Protein AF-0000000071015178 (afdb_homodimer)

Sequence (292 aa):
MSARARLILCVIAAFVAAIGGVFVGRALLPAPAQPGAELHDVLHHRLALDTNQEARLKELEQRFAVERRALELELRADNARLAEAIEAEHGNGPRVAAAVDRSHAAMGELQKATLAHIFAMRQLLRPDQTAQFDRAVVKALTDDARMSARARLILCVIAAFVAAIGGVFVGRALLPAPAQPGAELHDVLHHRLALDTNQEARLKELEQRFAVERRALELELRADNARLAEAIEAEHGNGPRVAAAVDRSHAAMGELQKATLAHIFAMRQLLRPDQTAQFDRAVVKALTDDAR

Radius of gyration: 20.95 Å; Cα contacts (8 Å, |Δi|>4): 295; chains: 2; bounding box: 33×64×43 Å

pLDDT: mean 73.66, std 18.17, range [28.34, 94.88]

Secondary structure (DSSP, 8-state):
--HHHHHHHHHHHHHHHHHHHHHTHHHHSS----HHHHHHHHHHHH----HHHHHHHHHHHHHHHHHHHHHHHHHHHHHHHHHHHHHHHSSS-HHHHHHHHHHHHHHHHHHHHHHHHHHHHHHTS-HHHHHHHHHHHHHHHHHHT-/--HHHHHHHHHHHHHHHHHHHTTTTTTTSS----HHHHHHHHHHHHS---HHHHHHHHHHHHHHHHHHHHHHHHHHHHHHHHHHHHHHHSSS-HHHHHHHHHHHHHHHHHHHHHHHHHHHHHHHS-HHHHHHHHHHHHHHHHHTT-

Organism: NCBI:txid2759526

Structure (mmCIF, N/CA/C/O backbone):
data_AF-0000000071015178-model_v1
#
loop_
_entity.id
_entity.type
_entity.pdbx_description
1 polymer 'Periplasmic heavy metal sensor'
#
loop_
_atom_site.group_PDB
_atom_site.id
_atom_site.type_symbol
_atom_site.label_atom_id
_atom_site.label_alt_id
_atom_site.label_comp_id
_atom_site.label_asym_id
_atom_site.label_entity_id
_atom_site.label_seq_id
_atom_site.pdbx_PDB_ins_code
_atom_site.Cartn_x
_atom_site.Cartn_y
_atom_site.Cartn_z
_atom_site.occupancy
_atom_site.B_iso_or_equiv
_atom_site.auth_seq_id
_atom_site.auth_comp_id
_atom_site.auth_asym_id
_atom_site.auth_atom_id
_atom_site.pdbx_PDB_model_num
ATOM 1 N N . MET A 1 1 ? -18.875 20.578 10.82 1 54.34 1 MET A N 1
ATOM 2 C CA . MET A 1 1 ? -17.453 20.297 10.648 1 54.34 1 MET A CA 1
ATOM 3 C C . MET A 1 1 ? -16.75 21.453 9.961 1 54.34 1 MET A C 1
ATOM 5 O O . MET A 1 1 ? -17.281 22.031 9.008 1 54.34 1 MET A O 1
ATOM 9 N N . SER A 1 2 ? -15.789 21.922 10.68 1 65.69 2 SER A N 1
ATOM 10 C CA . SER A 1 2 ? -15.094 23.047 10.078 1 65.69 2 SER A CA 1
ATOM 11 C C . SER A 1 2 ? -14.43 22.656 8.758 1 65.69 2 SER A C 1
ATOM 13 O O . SER A 1 2 ? -14.227 21.469 8.492 1 65.69 2 SER A O 1
ATOM 15 N N . ALA A 1 3 ? -14.359 23.469 7.848 1 66.19 3 ALA A N 1
ATOM 16 C CA . ALA A 1 3 ? -13.688 23.297 6.562 1 66.19 3 ALA A CA 1
ATOM 17 C C . ALA A 1 3 ? -12.336 22.609 6.742 1 66.19 3 ALA A C 1
ATOM 19 O O . ALA A 1 3 ? -11.945 21.781 5.918 1 66.19 3 ALA A O 1
ATOM 20 N N . ARG A 1 4 ? -11.82 22.875 7.84 1 65.12 4 ARG A N 1
ATOM 21 C CA . ARG A 1 4 ? -10.508 22.328 8.156 1 65.12 4 ARG A CA 1
ATOM 22 C C . ARG A 1 4 ? -10.586 20.828 8.398 1 65.12 4 ARG A C 1
ATOM 24 O O . ARG A 1 4 ? -9.758 20.062 7.895 1 65.12 4 ARG A O 1
ATOM 31 N N . ALA A 1 5 ? -11.5 20.5 9.148 1 65.88 5 ALA A N 1
ATOM 32 C CA . ALA A 1 5 ? -11.703 19.094 9.461 1 65.88 5 ALA A CA 1
ATOM 33 C C . ALA A 1 5 ? -11.992 18.281 8.195 1 65.88 5 ALA A C 1
ATOM 35 O O . ALA A 1 5 ? -11.477 17.188 8.023 1 65.88 5 ALA A O 1
ATOM 36 N N . ARG A 1 6 ? -12.742 18.906 7.348 1 65.38 6 ARG A N 1
ATOM 37 C CA . ARG A 1 6 ? -13.086 18.234 6.098 1 65.38 6 ARG A CA 1
ATOM 38 C C . ARG A 1 6 ? -11.844 18.016 5.234 1 65.38 6 ARG A C 1
ATOM 40 O O . ARG A 1 6 ? -11.68 16.953 4.625 1 65.38 6 ARG A O 1
ATOM 47 N N . LEU A 1 7 ? -11.039 18.922 5.156 1 64.81 7 LEU A N 1
ATOM 48 C CA . LEU A 1 7 ? -9.844 18.828 4.324 1 64.81 7 LEU A CA 1
ATOM 49 C C . LEU A 1 7 ? -8.883 17.766 4.852 1 64.81 7 LEU A C 1
ATOM 51 O O . LEU A 1 7 ? -8.344 16.984 4.078 1 64.81 7 LEU A O 1
ATOM 55 N N . ILE A 1 8 ? -8.734 17.875 6.145 1 64.44 8 ILE A N 1
ATOM 56 C CA . ILE A 1 8 ? -7.84 16.891 6.758 1 64.44 8 ILE A CA 1
ATOM 57 C C . ILE A 1 8 ? -8.359 15.484 6.488 1 64.44 8 ILE A C 1
ATOM 59 O O . ILE A 1 8 ? -7.582 14.586 6.148 1 64.44 8 ILE A O 1
ATOM 63 N N . LEU A 1 9 ? -9.617 15.359 6.613 1 64.19 9 LEU A N 1
ATOM 64 C CA . LEU A 1 9 ? -10.258 14.078 6.34 1 64.19 9 LEU A CA 1
ATOM 65 C C . LEU A 1 9 ? -10 13.641 4.902 1 64.19 9 LEU A C 1
ATOM 67 O O . LEU A 1 9 ? -9.711 12.469 4.648 1 64.19 9 LEU A O 1
ATOM 71 N N . CYS A 1 10 ? -10.086 14.523 4.07 1 62.34 10 CYS A N 1
ATOM 72 C CA . CYS A 1 10 ? -9.875 14.227 2.656 1 62.34 10 CYS A CA 1
ATOM 73 C C . CYS A 1 10 ? -8.445 13.758 2.408 1 62.34 10 CYS A C 1
ATOM 75 O O . CYS A 1 10 ? -8.219 12.812 1.658 1 62.34 10 CYS A O 1
ATOM 77 N N . VAL A 1 11 ? -7.559 14.414 3.041 1 62.03 11 VAL A N 1
ATOM 78 C CA . VAL A 1 11 ? -6.145 14.094 2.848 1 62.03 11 VAL A CA 1
ATOM 79 C C . VAL A 1 11 ? -5.859 12.68 3.348 1 62.03 11 VAL A C 1
ATOM 81 O O . VAL A 1 11 ? -5.164 11.914 2.684 1 62.03 11 VAL A O 1
ATOM 84 N N . ILE A 1 12 ? -6.414 12.547 4.492 1 62.53 12 ILE A N 1
ATOM 85 C CA . ILE A 1 12 ? -6.242 11.219 5.074 1 62.53 12 ILE A CA 1
ATOM 86 C C . ILE A 1 12 ? -6.848 10.172 4.148 1 62.53 12 ILE A C 1
ATOM 88 O O . ILE A 1 12 ? -6.238 9.125 3.902 1 62.53 12 ILE A O 1
ATOM 92 N N . ALA A 1 13 ? -8.047 10.484 3.754 1 57.75 13 ALA A N 1
ATOM 93 C CA . ALA A 1 13 ? -8.711 9.57 2.824 1 57.75 13 ALA A CA 1
ATOM 94 C C . ALA A 1 13 ? -7.848 9.32 1.591 1 57.75 13 ALA A C 1
ATOM 96 O O . ALA A 1 13 ? -7.73 8.18 1.132 1 57.75 13 ALA A O 1
ATOM 97 N N . ALA A 1 14 ? -7.391 10.297 1.098 1 57.66 14 ALA A N 1
ATOM 98 C CA . ALA A 1 14 ? -6.566 10.18 -0.103 1 57.66 14 ALA A CA 1
ATOM 99 C C . ALA A 1 14 ? -5.32 9.336 0.161 1 57.66 14 ALA A C 1
ATOM 101 O O . ALA A 1 14 ? -4.922 8.531 -0.678 1 57.66 14 ALA A O 1
ATOM 102 N N . PHE A 1 15 ? -4.766 9.609 1.238 1 60.12 15 PHE A N 1
ATOM 103 C CA . PHE A 1 15 ? -3.578 8.867 1.638 1 60.12 15 PHE A CA 1
ATOM 104 C C . PHE A 1 15 ? -3.881 7.375 1.727 1 60.12 15 PHE A C 1
ATOM 106 O O . PHE A 1 15 ? -3.117 6.547 1.221 1 60.12 15 PHE A O 1
ATOM 113 N N . VAL A 1 16 ? -4.949 7.164 2.473 1 56.34 16 VAL A N 1
ATOM 114 C CA . VAL A 1 16 ? -5.359 5.773 2.623 1 56.34 16 VAL A CA 1
ATOM 115 C C . VAL A 1 16 ? -5.695 5.184 1.256 1 56.34 16 VAL A C 1
ATOM 117 O O . VAL A 1 16 ? -5.336 4.039 0.958 1 56.34 16 VAL A O 1
ATOM 120 N N . ALA A 1 17 ? -6.441 6.008 0.552 1 53.75 17 ALA A N 1
ATOM 121 C CA . ALA A 1 17 ? -6.781 5.547 -0.792 1 53.75 17 ALA A CA 1
ATOM 122 C C . ALA A 1 17 ? -5.523 5.254 -1.604 1 53.75 17 ALA A C 1
ATOM 124 O O . ALA A 1 17 ? -5.488 4.293 -2.375 1 53.75 17 ALA A O 1
ATOM 125 N N . ALA A 1 18 ? -4.684 6.062 -1.489 1 54.06 18 ALA A N 1
ATOM 126 C CA . ALA A 1 18 ? -3.436 5.875 -2.227 1 54.06 18 ALA A CA 1
ATOM 127 C C . ALA A 1 18 ? -2.75 4.574 -1.823 1 54.06 18 ALA A C 1
ATOM 129 O O . ALA A 1 18 ? -2.205 3.863 -2.672 1 54.06 18 ALA A O 1
ATOM 130 N N . ILE A 1 19 ? -2.875 4.402 -0.624 1 52.34 19 ILE A N 1
ATOM 131 C CA . ILE A 1 19 ? -2.309 3.16 -0.108 1 52.34 19 ILE A CA 1
ATOM 132 C C . ILE A 1 19 ? -3.131 1.974 -0.606 1 52.34 19 ILE A C 1
ATOM 134 O O . ILE A 1 19 ? -2.572 0.958 -1.027 1 52.34 19 ILE A O 1
ATOM 138 N N . GLY A 1 20 ? -4.551 2.236 -0.265 1 47.59 20 GLY A N 1
ATOM 139 C CA . GLY A 1 20 ? -5.461 1.222 -0.77 1 47.59 20 GLY A CA 1
ATOM 140 C C . GLY A 1 20 ? -5.543 1.192 -2.285 1 47.59 20 GLY A C 1
ATOM 141 O O . GLY A 1 20 ? -5.734 0.13 -2.881 1 47.59 20 GLY A O 1
ATOM 142 N N . GLY A 1 21 ? -5.789 2.48 -2.74 1 46.72 21 GLY A N 1
ATOM 143 C CA . GLY A 1 21 ? -5.996 2.607 -4.172 1 46.72 21 GLY A CA 1
ATOM 144 C C . GLY A 1 21 ? -4.891 1.976 -4.996 1 46.72 21 GLY A C 1
ATOM 145 O O . GLY A 1 21 ? -5.145 1.413 -6.062 1 46.72 21 GLY A O 1
ATOM 146 N N . VAL A 1 22 ? -3.811 2.393 -4.574 1 43.97 22 VAL A N 1
ATOM 147 C CA . VAL A 1 22 ? -2.826 1.648 -5.355 1 43.97 22 VAL A CA 1
ATOM 148 C C . VAL A 1 22 ? -3.227 0.177 -5.422 1 43.97 22 VAL A C 1
ATOM 150 O O . VAL A 1 22 ? -3.146 -0.446 -6.484 1 43.97 22 VAL A O 1
ATOM 153 N N . PHE A 1 23 ? -3.752 -0.176 -4.168 1 39.72 23 PHE A N 1
ATOM 154 C CA . PHE A 1 23 ? -4.285 -1.533 -4.199 1 39.72 23 PHE A CA 1
ATOM 155 C C . PHE A 1 23 ? -5.637 -1.567 -4.902 1 39.72 23 PHE A C 1
ATOM 157 O O . PHE A 1 23 ? -5.918 -2.486 -5.676 1 39.72 23 PHE A O 1
ATOM 164 N N . VAL A 1 24 ? -6.605 -0.567 -4.246 1 37.06 24 VAL A N 1
ATOM 165 C CA . VAL A 1 24 ? -7.965 -0.515 -4.77 1 37.06 24 VAL A CA 1
ATOM 166 C C . VAL A 1 24 ? -7.977 0.211 -6.113 1 37.06 24 VAL A C 1
ATOM 168 O O . VAL A 1 24 ? -8.75 -0.136 -7.008 1 37.06 24 VAL A O 1
ATOM 171 N N . GLY A 1 25 ? -7.551 1.587 -6.039 1 37.72 25 GLY A N 1
ATOM 172 C CA . GLY A 1 25 ? -7.621 2.324 -7.289 1 37.72 25 GLY A CA 1
ATOM 173 C C . GLY A 1 25 ? -7.219 1.495 -8.492 1 37.72 25 GLY A C 1
ATOM 174 O O . GLY A 1 25 ? -7.523 1.856 -9.633 1 37.72 25 GLY A O 1
ATOM 175 N N . ARG A 1 26 ? -6.277 0.669 -8.414 1 37.34 26 ARG A N 1
ATOM 176 C CA . ARG A 1 26 ? -6.496 -0.201 -9.57 1 37.34 26 ARG A CA 1
ATOM 177 C C . ARG A 1 26 ? -7.941 -0.674 -9.633 1 37.34 26 ARG A C 1
ATOM 179 O O . ARG A 1 26 ? -8.414 -1.117 -10.688 1 37.34 26 ARG A O 1
ATOM 186 N N . ALA A 1 27 ? -8.719 -0.746 -8.484 1 28.52 27 ALA A N 1
ATOM 187 C CA . ALA A 1 27 ? -10.117 -1.138 -8.609 1 28.52 27 ALA A CA 1
ATOM 188 C C . ALA A 1 27 ? -11 0.068 -8.922 1 28.52 27 ALA A C 1
ATOM 190 O O . ALA A 1 27 ? -12.016 -0.062 -9.609 1 28.52 27 ALA A O 1
ATOM 191 N N . LEU A 1 28 ? -11.023 1.203 -8.25 1 28.34 28 LEU A N 1
ATOM 192 C CA . LEU A 1 28 ? -12.07 2.186 -8.492 1 28.34 28 LEU A CA 1
ATOM 193 C C . LEU A 1 28 ? -11.859 2.881 -9.836 1 28.34 28 LEU A C 1
ATOM 195 O O . LEU A 1 28 ? -12.68 3.699 -10.25 1 28.34 28 LEU A O 1
ATOM 199 N N . LEU A 1 29 ? -10.836 3.668 -10.133 1 32.41 29 LEU A N 1
ATOM 200 C CA . LEU A 1 29 ? -10.945 4.145 -11.508 1 32.41 29 LEU A CA 1
ATOM 201 C C . LEU A 1 29 ? -11.273 2.996 -12.453 1 32.41 29 LEU A C 1
ATOM 203 O O . LEU A 1 29 ? -10.984 1.837 -12.156 1 32.41 29 LEU A O 1
ATOM 207 N N . PRO A 1 30 ? -12.094 3.156 -13.688 1 31.91 30 PRO A N 1
ATOM 208 C CA . PRO A 1 30 ? -12.383 2.055 -14.609 1 31.91 30 PRO A CA 1
ATOM 209 C C . PRO A 1 30 ? -11.328 0.951 -14.562 1 31.91 30 PRO A C 1
ATOM 211 O O . PRO A 1 30 ? -10.227 1.167 -14.047 1 31.91 30 PRO A O 1
ATOM 214 N N . ALA A 1 31 ? -11.5 -0.235 -15.562 1 32.06 31 ALA A N 1
ATOM 215 C CA . ALA A 1 31 ? -10.914 -1.572 -15.57 1 32.06 31 ALA A CA 1
ATOM 216 C C . ALA A 1 31 ? -9.398 -1.507 -15.414 1 32.06 31 ALA A C 1
ATOM 218 O O . ALA A 1 31 ? -8.664 -1.338 -16.391 1 32.06 31 ALA A O 1
ATOM 219 N N . PRO A 1 32 ? -8.758 -0.618 -14.867 1 34.06 32 PRO A N 1
ATOM 220 C CA . PRO A 1 32 ? -7.371 -1.028 -15.125 1 34.06 32 PRO A CA 1
ATOM 221 C C . PRO A 1 32 ? -7.152 -2.525 -14.922 1 34.06 32 PRO A C 1
ATOM 223 O O . PRO A 1 32 ? -7.883 -3.162 -14.156 1 34.06 32 PRO A O 1
ATOM 226 N N . ALA A 1 33 ? -6.602 -3.248 -15.789 1 35.38 33 ALA A N 1
ATOM 227 C CA . ALA A 1 33 ? -6.363 -4.688 -15.812 1 35.38 33 ALA A CA 1
ATOM 228 C C . ALA A 1 33 ? -5.887 -5.184 -14.453 1 35.38 33 ALA A C 1
ATOM 230 O O . ALA A 1 33 ? -4.836 -4.766 -13.961 1 35.38 33 ALA A O 1
ATOM 231 N N . GLN A 1 34 ? -6.691 -5.098 -13.312 1 40.38 34 GLN A N 1
ATOM 232 C CA . GLN A 1 34 ? -6.332 -5.879 -12.141 1 40.38 34 GLN A CA 1
ATOM 233 C C . GLN A 1 34 ? -5.289 -6.941 -12.477 1 40.38 34 GLN A C 1
ATOM 235 O O . GLN A 1 34 ? -5.379 -7.594 -13.523 1 40.38 34 GLN A O 1
ATOM 240 N N . PRO A 1 35 ? -4.164 -6.809 -11.875 1 43.44 35 PRO A N 1
ATOM 241 C CA . PRO A 1 35 ? -3.281 -7.934 -12.188 1 43.44 35 PRO A CA 1
ATOM 242 C C . PRO A 1 35 ? -4.043 -9.242 -12.398 1 43.44 35 PRO A C 1
ATOM 244 O O . PRO A 1 35 ? -3.674 -10.047 -13.25 1 43.44 35 PRO A O 1
ATOM 247 N N . GLY A 1 36 ? -5.207 -9.312 -11.562 1 46.25 36 GLY A N 1
ATOM 248 C CA . GLY A 1 36 ? -5.961 -10.539 -11.742 1 46.25 36 GLY A CA 1
ATOM 249 C C . GLY A 1 36 ? -6.645 -10.633 -13.094 1 46.25 36 GLY A C 1
ATOM 250 O O . GLY A 1 36 ? -6.691 -11.703 -13.695 1 46.25 36 GLY A O 1
ATOM 251 N N . ALA A 1 37 ? -7.223 -9.406 -13.383 1 47.91 37 ALA A N 1
ATOM 252 C CA . ALA A 1 37 ? -7.934 -9.477 -14.656 1 47.91 37 ALA A CA 1
ATOM 253 C C . ALA A 1 37 ? -6.973 -9.766 -15.812 1 47.91 37 ALA A C 1
ATOM 255 O O . ALA A 1 37 ? -7.289 -10.547 -16.719 1 47.91 37 ALA A O 1
ATOM 256 N N . GLU A 1 38 ? -5.879 -8.984 -15.711 1 50.97 38 GLU A N 1
ATOM 257 C CA . GLU A 1 38 ? -4.891 -9.297 -16.734 1 50.97 38 GLU A CA 1
ATOM 258 C C . GLU A 1 38 ? -4.434 -10.75 -16.641 1 50.97 38 GLU A C 1
ATOM 260 O O . GLU A 1 38 ? -4.289 -11.422 -17.672 1 50.97 38 GLU A O 1
ATOM 265 N N . LEU A 1 39 ? -4.23 -11.07 -15.289 1 58.03 39 LEU A N 1
ATOM 266 C CA . LEU A 1 39 ? -3.842 -12.469 -15.133 1 58.03 39 LEU A CA 1
ATOM 267 C C . LEU A 1 39 ? -4.949 -13.406 -15.609 1 58.03 39 LEU A C 1
ATOM 269 O O . LEU A 1 39 ? -4.676 -14.43 -16.25 1 58.03 39 LEU A O 1
ATOM 273 N N . HIS A 1 40 ? -6.203 -12.883 -15.32 1 58 40 HIS A N 1
ATOM 274 C CA . HIS A 1 40 ? -7.34 -13.672 -15.789 1 58 40 HIS A CA 1
ATOM 275 C C . HIS A 1 40 ? -7.367 -13.758 -17.312 1 58 40 HIS A C 1
ATOM 277 O O . HIS A 1 40 ? -7.555 -14.836 -17.875 1 58 40 HIS A O 1
ATOM 283 N N . ASP A 1 41 ? -7.203 -12.547 -17.906 1 56 41 ASP A N 1
ATOM 284 C CA . ASP A 1 41 ? -7.203 -12.539 -19.375 1 56 41 ASP A CA 1
ATOM 285 C C . ASP A 1 41 ? -6.078 -13.414 -19.922 1 56 41 ASP A C 1
ATOM 287 O O . ASP A 1 41 ? -6.281 -14.164 -20.891 1 56 41 ASP A O 1
ATOM 291 N N . VAL A 1 42 ? -5.004 -13.352 -19.344 1 55.91 42 VAL A N 1
ATOM 292 C CA . VAL A 1 42 ? -3.855 -14.125 -19.797 1 55.91 42 VAL A CA 1
ATOM 293 C C . VAL A 1 42 ? -4.102 -15.609 -19.562 1 55.91 42 VAL A C 1
ATOM 295 O O . VAL A 1 42 ? -3.836 -16.438 -20.453 1 55.91 42 VAL A O 1
ATOM 298 N N . LEU A 1 43 ? -4.672 -15.953 -18.406 1 60.47 43 LEU A N 1
ATOM 299 C CA . LEU A 1 43 ? -4.867 -17.359 -18.047 1 60.47 43 LEU A CA 1
ATOM 300 C C . LEU A 1 43 ? -5.941 -18 -18.922 1 60.47 43 LEU A C 1
ATOM 302 O O . LEU A 1 43 ? -5.797 -19.141 -19.359 1 60.47 43 LEU A O 1
ATOM 306 N N . HIS A 1 44 ? -7.035 -17.203 -19.125 1 58.84 44 HIS A N 1
ATOM 307 C CA . HIS A 1 44 ? -8.148 -17.812 -19.844 1 58.84 44 HIS A CA 1
ATOM 308 C C . HIS A 1 44 ? -7.902 -17.828 -21.344 1 58.84 44 HIS A C 1
ATOM 310 O O . HIS A 1 44 ? -8.375 -18.719 -22.062 1 58.84 44 HIS A O 1
ATOM 316 N N . HIS A 1 45 ? -7.246 -16.875 -21.781 1 58.62 45 HIS A N 1
ATOM 317 C CA . HIS A 1 45 ? -7.152 -16.828 -23.234 1 58.62 45 HIS A CA 1
ATOM 318 C C . HIS A 1 45 ? -5.852 -17.453 -23.719 1 58.62 45 HIS A C 1
ATOM 320 O O . HIS A 1 45 ? -5.742 -17.844 -24.891 1 58.62 45 HIS A O 1
ATOM 326 N N . ARG A 1 46 ? -4.973 -17.656 -22.812 1 60.66 46 ARG A N 1
ATOM 327 C CA . ARG A 1 46 ? -3.695 -18.031 -23.391 1 60.66 46 ARG A CA 1
ATOM 328 C C . ARG A 1 46 ? -3.277 -19.438 -22.938 1 60.66 46 ARG A C 1
ATOM 330 O O . ARG A 1 46 ? -2.35 -20.016 -23.5 1 60.66 46 ARG A O 1
ATOM 337 N N . LEU A 1 47 ? -4.074 -19.922 -21.938 1 70.44 47 LEU A N 1
ATOM 338 C CA . LEU A 1 47 ? -3.619 -21.219 -21.469 1 70.44 47 LEU A CA 1
ATOM 339 C C . LEU A 1 47 ? -4.535 -22.328 -21.984 1 70.44 47 LEU A C 1
ATOM 341 O O . LEU A 1 47 ? -5.754 -22.156 -22.047 1 70.44 47 LEU A O 1
ATOM 345 N N . ALA A 1 48 ? -4.141 -23.25 -22.891 1 76.81 48 ALA A N 1
ATOM 346 C CA . ALA A 1 48 ? -4.883 -24.438 -23.328 1 76.81 48 ALA A CA 1
ATOM 347 C C . ALA A 1 48 ? -5.246 -25.328 -22.156 1 76.81 48 ALA A C 1
ATOM 349 O O . ALA A 1 48 ? -4.703 -26.422 -22 1 76.81 48 ALA A O 1
ATOM 350 N N . LEU A 1 49 ? -6.227 -24.953 -21.375 1 85 49 LEU A N 1
ATOM 351 C CA . LEU A 1 49 ? -6.641 -25.703 -20.188 1 85 49 LEU A CA 1
ATOM 352 C C . LEU A 1 49 ? -7.617 -26.812 -20.562 1 85 49 LEU A C 1
ATOM 354 O O . LEU A 1 49 ? -8.438 -26.641 -21.469 1 85 49 LEU A O 1
ATOM 358 N N . ASP A 1 50 ? -7.43 -28 -19.906 1 88.38 50 ASP A N 1
ATOM 359 C CA . ASP A 1 50 ? -8.445 -29.031 -20.094 1 88.38 50 ASP A CA 1
ATOM 360 C C . ASP A 1 50 ? -9.68 -28.75 -19.25 1 88.38 50 ASP A C 1
ATOM 362 O O . ASP A 1 50 ? -9.688 -27.812 -18.453 1 88.38 50 ASP A O 1
ATOM 366 N N . THR A 1 51 ? -10.711 -29.531 -19.5 1 90.5 51 THR A N 1
ATOM 367 C CA . THR A 1 51 ? -12.008 -29.297 -18.859 1 90.5 51 THR A CA 1
ATOM 368 C C . THR A 1 51 ? -11.891 -29.375 -17.344 1 90.5 51 THR A C 1
ATOM 370 O O . THR A 1 51 ? -12.531 -28.609 -16.625 1 90.5 51 THR A O 1
ATOM 373 N N . ASN A 1 52 ? -11.117 -30.344 -16.812 1 92.25 52 ASN A N 1
ATOM 374 C CA . ASN A 1 52 ? -10.93 -30.484 -15.375 1 92.25 52 ASN A CA 1
ATOM 375 C C . ASN A 1 52 ? -10.188 -29.281 -14.789 1 92.25 52 ASN A C 1
ATOM 377 O O . ASN A 1 52 ? -10.578 -28.75 -13.742 1 92.25 52 ASN A O 1
ATOM 381 N N . GLN A 1 53 ? -9.172 -28.844 -15.453 1 90.56 53 GLN A N 1
ATOM 382 C CA . GLN A 1 53 ? -8.438 -27.656 -15.039 1 90.56 53 GLN A CA 1
ATOM 383 C C . GLN A 1 53 ? -9.336 -26.422 -15.031 1 90.56 53 GLN A C 1
ATOM 385 O O . GLN A 1 53 ? -9.273 -25.609 -14.102 1 90.56 53 GLN A O 1
ATOM 390 N N . GLU A 1 54 ? -10.156 -26.312 -15.984 1 87.88 54 GLU A N 1
ATOM 391 C CA . GLU A 1 54 ? -11.062 -25.172 -16.078 1 87.88 54 GLU A CA 1
ATOM 392 C C . GLU A 1 54 ? -12.055 -25.156 -14.922 1 87.88 54 GLU A C 1
ATOM 394 O O . GLU A 1 54 ? -12.352 -24.094 -14.359 1 87.88 54 GLU A O 1
ATOM 399 N N . ALA A 1 55 ? -12.57 -26.312 -14.617 1 91.88 55 ALA A N 1
ATOM 400 C CA . ALA A 1 55 ? -13.531 -26.406 -13.523 1 91.88 55 ALA A CA 1
ATOM 401 C C . ALA A 1 55 ? -12.891 -26.031 -12.188 1 91.88 55 ALA A C 1
ATOM 403 O O . ALA A 1 55 ? -13.477 -25.297 -11.391 1 91.88 55 ALA A O 1
ATOM 404 N N . ARG A 1 56 ? -11.711 -26.562 -11.961 1 93.38 56 ARG A N 1
ATOM 405 C CA . ARG A 1 56 ? -10.992 -26.266 -10.727 1 93.38 56 ARG A CA 1
ATOM 406 C C . ARG A 1 56 ? -10.594 -24.781 -10.664 1 93.38 56 ARG A C 1
ATOM 408 O O . ARG A 1 56 ? -10.633 -24.172 -9.594 1 93.38 56 ARG A O 1
ATOM 415 N N . LEU A 1 57 ? -10.242 -24.281 -11.797 1 88.94 57 LEU A N 1
ATOM 416 C CA . LEU A 1 57 ? -9.906 -22.859 -11.867 1 88.94 57 LEU A CA 1
ATOM 417 C C . LEU A 1 57 ? -11.109 -22 -11.516 1 88.94 57 LEU A C 1
ATOM 419 O O . LEU A 1 57 ? -10.984 -21 -10.789 1 88.94 57 LEU A O 1
ATOM 423 N N . LYS A 1 58 ? -12.273 -22.344 -12.039 1 88.38 58 LYS A N 1
ATOM 424 C CA . LYS A 1 58 ? -13.492 -21.594 -11.75 1 88.38 58 LYS A CA 1
ATOM 425 C C . LYS A 1 58 ? -13.805 -21.594 -10.258 1 88.38 58 LYS A C 1
ATOM 427 O O . LYS A 1 58 ? -14.195 -20.578 -9.703 1 88.38 58 LYS A O 1
ATOM 432 N N . GLU A 1 59 ? -13.594 -22.734 -9.641 1 93.12 59 GLU A N 1
ATOM 433 C CA . GLU A 1 59 ? -13.828 -22.828 -8.203 1 93.12 59 GLU A CA 1
ATOM 434 C C . GLU A 1 59 ? -12.852 -21.938 -7.426 1 93.12 59 GLU A C 1
ATOM 436 O O . GLU A 1 59 ? -13.25 -21.25 -6.488 1 93.12 59 GLU A O 1
ATOM 441 N N . LEU A 1 60 ? -11.594 -22 -7.844 1 91.38 60 LEU A N 1
ATOM 442 C CA . LEU A 1 60 ? -10.57 -21.172 -7.219 1 91.38 60 LEU A CA 1
ATOM 443 C C . LEU A 1 60 ? -10.898 -19.688 -7.375 1 91.38 60 LEU A C 1
ATOM 445 O O . LEU A 1 60 ? -10.789 -18.922 -6.418 1 91.38 60 LEU A O 1
ATOM 449 N N . GLU A 1 61 ? -11.344 -19.297 -8.508 1 89.31 61 GLU A N 1
ATOM 450 C CA . GLU A 1 61 ? -11.664 -17.906 -8.805 1 89.31 61 GLU A CA 1
ATOM 451 C C . GLU A 1 61 ? -12.859 -17.422 -7.984 1 89.31 61 GLU A C 1
ATOM 453 O O . GLU A 1 61 ? -12.867 -16.297 -7.492 1 89.31 61 GLU A O 1
ATOM 458 N N . GLN A 1 62 ? -13.828 -18.281 -7.855 1 91 62 GLN A N 1
ATOM 459 C CA . GLN A 1 62 ? -15.016 -17.922 -7.086 1 91 62 GLN A CA 1
ATOM 460 C C . GLN A 1 62 ? -14.68 -17.734 -5.609 1 91 62 GLN A C 1
ATOM 462 O O . GLN A 1 62 ? -15.133 -16.781 -4.977 1 91 62 GLN A O 1
ATOM 467 N N . ARG A 1 63 ? -13.914 -18.641 -5.105 1 93.31 63 ARG A N 1
ATOM 468 C CA . ARG A 1 63 ? -13.508 -18.531 -3.707 1 93.31 63 ARG A CA 1
ATOM 469 C C . ARG A 1 63 ? -12.695 -17.266 -3.463 1 93.31 63 ARG A C 1
ATOM 471 O O . ARG A 1 63 ? -12.906 -16.562 -2.471 1 93.31 63 ARG A O 1
ATOM 478 N N . PHE A 1 64 ? -11.852 -17 -4.398 1 90.25 64 PHE A N 1
ATOM 479 C CA . PHE A 1 64 ? -11.031 -15.805 -4.258 1 90.25 64 PHE A CA 1
ATOM 480 C C . PHE A 1 64 ? -11.891 -14.547 -4.363 1 90.25 64 PHE A C 1
ATOM 482 O O . PHE A 1 64 ? -11.68 -13.578 -3.627 1 90.25 64 PHE A O 1
ATOM 489 N N . ALA A 1 65 ? -12.789 -14.484 -5.258 1 85.56 65 ALA A N 1
ATOM 490 C CA . ALA A 1 65 ? -13.656 -13.328 -5.441 1 85.56 65 ALA A CA 1
ATOM 491 C C . ALA A 1 65 ? -14.406 -12.992 -4.152 1 85.56 65 ALA A C 1
ATOM 493 O O . ALA A 1 65 ? -14.523 -11.82 -3.785 1 85.56 65 ALA A O 1
ATOM 494 N N . VAL A 1 66 ? -14.867 -14 -3.49 1 91.88 66 VAL A N 1
ATOM 495 C CA . VAL A 1 66 ? -15.594 -13.805 -2.242 1 91.88 66 VAL A CA 1
ATOM 496 C C . VAL A 1 66 ? -14.656 -13.25 -1.175 1 91.88 66 VAL A C 1
ATOM 498 O O . VAL A 1 66 ? -14.992 -12.281 -0.49 1 91.88 66 VAL A O 1
ATOM 501 N N . GLU A 1 67 ? -13.492 -13.844 -1.108 1 92.12 67 GLU A N 1
ATOM 502 C CA . GLU A 1 67 ? -12.516 -13.414 -0.116 1 92.12 67 GLU A CA 1
ATOM 503 C C . GLU A 1 67 ? -12.047 -11.984 -0.386 1 92.12 67 GLU A C 1
ATOM 505 O O . GLU A 1 67 ? -11.969 -11.172 0.532 1 92.12 67 GLU A O 1
ATOM 510 N N . ARG A 1 68 ? -11.75 -11.719 -1.583 1 86.88 68 ARG A N 1
ATOM 511 C CA . ARG A 1 68 ? -11.297 -10.398 -1.981 1 86.88 68 ARG A CA 1
ATOM 512 C C . ARG A 1 68 ? -12.352 -9.336 -1.677 1 86.88 68 ARG A C 1
ATOM 514 O O . ARG A 1 68 ? -12.031 -8.273 -1.137 1 86.88 68 ARG A O 1
ATOM 521 N N . ARG A 1 69 ? -13.57 -9.602 -1.978 1 85.69 69 ARG A N 1
ATOM 522 C CA . ARG A 1 69 ? -14.648 -8.656 -1.731 1 85.69 69 ARG A CA 1
ATOM 523 C C . ARG A 1 69 ? -14.789 -8.359 -0.243 1 85.69 69 ARG A C 1
ATOM 525 O O . ARG A 1 69 ? -14.984 -7.207 0.148 1 85.69 69 ARG A O 1
ATOM 532 N N . ALA A 1 70 ? -14.648 -9.383 0.512 1 92 70 ALA A N 1
ATOM 533 C CA . ALA A 1 70 ? -14.75 -9.203 1.958 1 92 70 ALA A CA 1
ATOM 534 C C . ALA A 1 70 ? -13.625 -8.312 2.479 1 92 70 ALA A C 1
ATOM 536 O O . ALA A 1 70 ? -13.859 -7.418 3.297 1 92 70 ALA A O 1
ATOM 537 N N . LEU A 1 71 ? -12.445 -8.539 2.008 1 87.75 71 LEU A N 1
ATOM 538 C CA . LEU A 1 71 ? -11.289 -7.77 2.453 1 87.75 71 LEU A CA 1
ATOM 539 C C . LEU A 1 71 ? -11.352 -6.336 1.938 1 87.75 71 LEU A C 1
ATOM 541 O O . LEU A 1 71 ? -10.977 -5.398 2.645 1 87.75 71 LEU A O 1
ATOM 545 N N . GLU A 1 72 ? -11.875 -6.152 0.775 1 83.31 72 GLU A N 1
ATOM 546 C CA . GLU A 1 72 ? -12.062 -4.812 0.222 1 83.31 72 GLU A CA 1
ATOM 547 C C . GLU A 1 72 ? -13.086 -4.02 1.024 1 83.31 72 GLU A C 1
ATOM 549 O O . GLU A 1 72 ? -12.922 -2.818 1.24 1 83.31 72 GLU A O 1
ATOM 554 N N . LEU A 1 73 ? -14.156 -4.684 1.404 1 86.25 73 LEU A N 1
ATOM 555 C CA . LEU A 1 73 ? -15.156 -4.035 2.246 1 86.25 73 LEU A CA 1
ATOM 556 C C . LEU A 1 73 ? -14.555 -3.639 3.592 1 86.25 73 LEU A C 1
ATOM 558 O O . LEU A 1 73 ? -14.859 -2.564 4.117 1 86.25 73 LEU A O 1
ATOM 562 N N . GLU A 1 74 ? -13.703 -4.508 4.078 1 87.88 74 GLU A N 1
ATOM 563 C CA . GLU A 1 74 ? -13.023 -4.188 5.328 1 87.88 74 GLU A CA 1
ATOM 564 C C . GLU A 1 74 ? -12.117 -2.971 5.168 1 87.88 74 GLU A C 1
ATOM 566 O O . GLU A 1 74 ? -12.07 -2.107 6.047 1 87.88 74 GLU A O 1
ATOM 571 N N . LEU A 1 75 ? -11.43 -2.854 4.133 1 83.19 75 LEU A N 1
ATOM 572 C CA . LEU A 1 75 ? -10.547 -1.724 3.865 1 83.19 75 LEU A CA 1
ATOM 573 C C . LEU A 1 75 ? -11.344 -0.43 3.74 1 83.19 75 LEU A C 1
ATOM 575 O O . LEU A 1 75 ? -10.93 0.614 4.246 1 83.19 75 LEU A O 1
ATOM 579 N N . ARG A 1 76 ? -12.492 -0.517 3.139 1 81.19 76 ARG A N 1
ATOM 580 C CA . ARG A 1 76 ? -13.367 0.648 3.025 1 81.19 76 ARG A CA 1
ATOM 581 C C . ARG A 1 76 ? -13.867 1.093 4.398 1 81.19 76 ARG A C 1
ATOM 583 O O . ARG A 1 76 ? -13.906 2.289 4.691 1 81.19 76 ARG A O 1
ATOM 590 N N . ALA A 1 77 ? -14.234 0.103 5.129 1 86.44 77 ALA A N 1
ATOM 591 C CA . ALA A 1 77 ? -14.688 0.413 6.484 1 86.44 77 ALA A CA 1
ATOM 592 C C . ALA A 1 77 ? -13.57 1.05 7.305 1 86.44 77 ALA A C 1
ATOM 594 O O . ALA A 1 77 ? -13.805 1.99 8.062 1 86.44 77 ALA A O 1
ATOM 595 N N . ASP A 1 78 ? -12.398 0.514 7.172 1 84 78 ASP A N 1
ATOM 596 C CA . ASP A 1 78 ? -11.25 1.05 7.898 1 84 78 ASP A CA 1
ATOM 597 C C . ASP A 1 78 ? -10.938 2.477 7.453 1 84 78 ASP A C 1
ATOM 599 O O . ASP A 1 78 ? -10.555 3.316 8.273 1 84 78 ASP A O 1
ATOM 603 N N . ASN A 1 79 ? -11.094 2.773 6.23 1 78.94 79 ASN A N 1
ATOM 604 C CA . ASN A 1 79 ? -10.914 4.133 5.73 1 78.94 79 ASN A CA 1
ATOM 605 C C . ASN A 1 79 ? -11.922 5.094 6.344 1 78.94 79 ASN A C 1
ATOM 607 O O . ASN A 1 79 ? -11.578 6.223 6.695 1 78.94 79 ASN A O 1
ATOM 611 N N . ALA A 1 80 ? -13.141 4.621 6.398 1 81.25 80 ALA A N 1
ATOM 612 C CA . ALA A 1 80 ? -14.172 5.434 7.035 1 81.25 80 ALA A CA 1
ATOM 613 C C . ALA A 1 80 ? -13.844 5.688 8.5 1 81.25 80 ALA A C 1
ATOM 615 O O . ALA A 1 80 ? -13.992 6.805 9 1 81.25 80 ALA A O 1
ATOM 616 N N . ARG A 1 81 ? -13.391 4.672 9.195 1 86.75 81 ARG A N 1
ATOM 617 C CA . ARG A 1 81 ? -13 4.801 10.594 1 86.75 81 ARG A CA 1
ATOM 618 C C . ARG A 1 81 ? -11.828 5.77 10.742 1 86.75 81 ARG A C 1
ATOM 620 O O . ARG A 1 81 ? -11.773 6.543 11.703 1 86.75 81 ARG A O 1
ATOM 627 N N . LEU A 1 82 ? -10.891 5.664 9.867 1 84.5 82 LEU A N 1
ATOM 628 C CA . LEU A 1 82 ? -9.75 6.566 9.891 1 84.5 82 LEU A CA 1
ATOM 629 C C . LEU A 1 82 ? -10.195 8.016 9.727 1 84.5 82 LEU A C 1
ATOM 631 O O . LEU A 1 82 ? -9.75 8.891 10.469 1 84.5 82 LEU A O 1
ATOM 635 N N . ALA A 1 83 ? -11.07 8.266 8.773 1 79.62 83 ALA A N 1
ATOM 636 C CA . ALA A 1 83 ? -11.609 9.609 8.555 1 79.62 83 ALA A CA 1
ATOM 637 C C . ALA A 1 83 ? -12.312 10.125 9.805 1 79.62 83 ALA A C 1
ATOM 639 O O . ALA A 1 83 ? -12.117 11.281 10.203 1 79.62 83 ALA A O 1
ATOM 640 N N . GLU A 1 84 ? -13.117 9.273 10.375 1 84.88 84 GLU A N 1
ATOM 641 C CA . GLU A 1 84 ? -13.828 9.648 11.594 1 84.88 84 GLU A CA 1
ATOM 642 C C . GLU A 1 84 ? -12.859 9.938 12.734 1 84.88 84 GLU A C 1
ATOM 644 O O . GLU A 1 84 ? -13.062 10.883 13.5 1 84.88 84 GLU A O 1
ATOM 649 N N . ALA A 1 85 ? -11.867 9.109 12.836 1 88.19 85 ALA A N 1
ATOM 650 C CA . ALA A 1 85 ? -10.875 9.281 13.891 1 88.19 85 ALA A CA 1
ATOM 651 C C . ALA A 1 85 ? -10.125 10.602 13.727 1 88.19 85 ALA A C 1
ATOM 653 O O . ALA A 1 85 ? -9.914 11.328 14.703 1 88.19 85 ALA A O 1
ATOM 654 N N . ILE A 1 86 ? -9.75 10.953 12.516 1 82.5 86 ILE A N 1
ATOM 655 C CA . ILE A 1 86 ? -9.039 12.195 12.242 1 82.5 86 ILE A CA 1
ATOM 656 C C . ILE A 1 86 ? -9.938 13.383 12.578 1 82.5 86 ILE A C 1
ATOM 658 O O . ILE A 1 86 ? -9.484 14.367 13.164 1 82.5 86 ILE A O 1
ATOM 662 N N . GLU A 1 87 ? -11.188 13.297 12.211 1 81.81 87 GLU A N 1
ATOM 663 C CA . GLU A 1 87 ? -12.156 14.352 12.5 1 81.81 87 GLU A CA 1
ATOM 664 C C . GLU A 1 87 ? -12.352 14.531 14 1 81.81 87 GLU A C 1
ATOM 666 O O . GLU A 1 87 ? -12.477 15.656 14.492 1 81.81 87 GLU A O 1
ATOM 671 N N . ALA A 1 88 ? -12.391 13.453 14.656 1 85.44 88 ALA A N 1
ATOM 672 C CA . ALA A 1 88 ? -12.672 13.492 16.094 1 85.44 88 ALA A CA 1
ATOM 673 C C . ALA A 1 88 ? -11.461 13.984 16.875 1 85.44 88 ALA A C 1
ATOM 675 O O . ALA A 1 88 ? -11.602 14.75 17.828 1 85.44 88 ALA A O 1
ATOM 676 N N . GLU A 1 89 ? -10.281 13.516 16.375 1 87.88 89 GLU A N 1
ATOM 677 C CA . GLU A 1 89 ? -9.086 13.773 17.172 1 87.88 89 GLU A CA 1
ATOM 678 C C . GLU A 1 89 ? -8.336 15 16.672 1 87.88 89 GLU A C 1
ATOM 680 O O . GLU A 1 89 ? -7.492 15.555 17.375 1 87.88 89 GLU A O 1
ATOM 685 N N . HIS A 1 90 ? -8.633 15.484 15.391 1 78.25 90 HIS A N 1
ATOM 686 C CA . HIS A 1 90 ? -7.957 16.625 14.773 1 78.25 90 HIS A CA 1
ATOM 687 C C . HIS A 1 90 ? -6.445 16.484 14.898 1 78.25 90 HIS A C 1
ATOM 689 O O . HIS A 1 90 ? -5.758 17.453 15.227 1 78.25 90 HIS A O 1
ATOM 695 N N . GLY A 1 91 ? -5.984 15.32 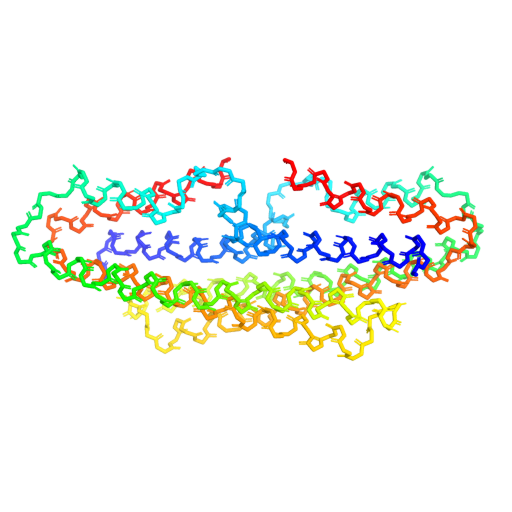14.859 1 77.81 91 GLY A N 1
ATOM 696 C CA . GLY A 1 91 ? -4.574 15 15.016 1 77.81 91 GLY A CA 1
ATOM 697 C C . GLY A 1 91 ? -4.273 13.523 14.836 1 77.81 91 GLY A C 1
ATOM 698 O O . GLY A 1 91 ? -5.004 12.812 14.141 1 77.81 91 GLY A O 1
ATOM 699 N N . ASN A 1 92 ? -3.16 13.18 15.289 1 82.19 92 ASN A N 1
ATOM 700 C CA . ASN A 1 92 ? -2.713 11.797 15.18 1 82.19 92 ASN A CA 1
ATOM 701 C C . ASN A 1 92 ? -2.84 11.062 16.516 1 82.19 92 ASN A C 1
ATOM 703 O O . ASN A 1 92 ? -1.882 10.445 16.984 1 82.19 92 ASN A O 1
ATOM 707 N N . GLY A 1 93 ? -4.09 11.148 17.016 1 90.44 93 GLY A N 1
ATOM 708 C CA . GLY A 1 93 ? -4.352 10.508 18.297 1 90.44 93 GLY A CA 1
ATOM 709 C C . GLY A 1 93 ? -4.457 9 18.203 1 90.44 93 GLY A C 1
ATOM 710 O O . GLY A 1 93 ? -4.18 8.422 17.156 1 90.44 93 GLY A O 1
ATOM 711 N N . PRO A 1 94 ? -4.785 8.32 19.312 1 94.56 94 PRO A N 1
ATOM 712 C CA . PRO A 1 94 ? -4.777 6.855 19.391 1 94.56 94 PRO A CA 1
ATOM 713 C C . PRO A 1 94 ? -5.789 6.211 18.453 1 94.56 94 PRO A C 1
ATOM 715 O O . PRO A 1 94 ? -5.555 5.102 17.953 1 94.56 94 PRO A O 1
ATOM 718 N N . ARG A 1 95 ? -6.922 6.898 18.234 1 92.81 95 ARG A N 1
ATOM 719 C CA . ARG A 1 95 ? -7.906 6.324 17.312 1 92.81 95 ARG A CA 1
ATOM 720 C C . ARG A 1 95 ? -7.391 6.332 15.883 1 92.81 95 ARG A C 1
ATOM 722 O O . ARG A 1 95 ? -7.652 5.402 15.117 1 92.81 95 ARG A O 1
ATOM 729 N N . VAL A 1 96 ? -6.676 7.332 15.492 1 89 96 VAL A N 1
ATOM 730 C CA . VAL A 1 96 ? -6.07 7.41 14.164 1 89 96 VAL A CA 1
ATOM 731 C C . VAL A 1 96 ? -5.023 6.309 14.008 1 89 96 VAL A C 1
ATOM 733 O O . VAL A 1 96 ? -5.023 5.586 13.016 1 89 96 VAL A O 1
ATOM 736 N N . ALA A 1 97 ? -4.207 6.133 15.039 1 91.56 97 ALA A N 1
ATOM 737 C CA . ALA A 1 97 ? -3.174 5.098 15 1 91.56 97 ALA A CA 1
ATOM 738 C C . ALA A 1 97 ? -3.791 3.711 14.867 1 91.56 97 ALA A C 1
ATOM 740 O O . ALA A 1 97 ? -3.314 2.887 14.078 1 91.56 97 ALA A O 1
ATOM 741 N N . ALA A 1 98 ? -4.828 3.512 15.594 1 93.44 98 ALA A N 1
ATOM 742 C CA . ALA A 1 98 ? -5.496 2.215 15.562 1 93.44 98 ALA A CA 1
ATOM 743 C C . ALA A 1 98 ? -6.117 1.954 14.195 1 93.44 98 ALA A C 1
ATOM 745 O O . ALA A 1 98 ? -6.09 0.825 13.695 1 93.44 98 ALA A O 1
ATOM 746 N N . ALA A 1 99 ? -6.703 2.99 13.648 1 88.56 99 ALA A N 1
ATOM 747 C CA . ALA A 1 99 ? -7.316 2.85 12.328 1 88.56 99 ALA A CA 1
ATOM 748 C C . ALA A 1 99 ? -6.266 2.535 11.266 1 88.56 99 ALA A C 1
ATOM 750 O O . ALA A 1 99 ? -6.5 1.715 10.375 1 88.56 99 ALA A O 1
ATOM 751 N N . VAL A 1 100 ? -5.086 3.16 11.312 1 86.75 100 VAL A N 1
ATOM 752 C CA . VAL A 1 100 ? -3.996 2.893 10.383 1 86.75 100 VAL A CA 1
ATOM 753 C C . VAL A 1 100 ? -3.535 1.443 10.531 1 86.75 100 VAL A C 1
ATOM 755 O O . VAL A 1 100 ? -3.365 0.736 9.531 1 86.75 100 VAL A O 1
ATOM 758 N N . ASP A 1 101 ? -3.416 1.021 11.789 1 91.75 101 ASP A N 1
ATOM 759 C CA . ASP A 1 101 ? -2.988 -0.352 12.039 1 91.75 101 ASP A CA 1
ATOM 760 C C . ASP A 1 101 ? -3.982 -1.351 11.445 1 91.75 101 ASP A C 1
ATOM 762 O O . ASP A 1 101 ? -3.582 -2.324 10.805 1 91.75 101 ASP A O 1
ATOM 766 N N . ARG A 1 102 ? -5.227 -1.108 11.688 1 91 102 ARG A N 1
ATOM 767 C CA . ARG A 1 102 ? -6.254 -2.006 11.172 1 91 102 ARG A CA 1
ATOM 768 C C . ARG A 1 102 ? -6.238 -2.033 9.648 1 91 102 ARG A C 1
ATOM 770 O O . ARG A 1 102 ? -6.398 -3.092 9.039 1 91 102 ARG A O 1
ATOM 777 N N . SER A 1 103 ? -6.078 -0.901 9.047 1 86.5 103 SER A N 1
ATOM 778 C CA . SER A 1 103 ? -6.035 -0.81 7.59 1 86.5 103 SER A CA 1
ATOM 779 C C . SER A 1 103 ? -4.883 -1.628 7.02 1 86.5 103 SER A C 1
ATOM 781 O O . SER A 1 103 ? -5.07 -2.389 6.066 1 86.5 103 SER A O 1
ATOM 783 N N . HIS A 1 104 ? -3.748 -1.553 7.59 1 86.75 104 HIS A N 1
ATOM 784 C CA . HIS A 1 104 ? -2.592 -2.258 7.051 1 86.75 104 HIS A CA 1
ATOM 785 C C . HIS A 1 104 ? -2.664 -3.75 7.359 1 86.75 104 HIS A C 1
ATOM 787 O O . HIS A 1 104 ? -2.164 -4.57 6.586 1 86.75 104 HIS A O 1
ATOM 793 N N . ALA A 1 105 ? -3.336 -4.133 8.469 1 90 105 ALA A N 1
ATOM 794 C CA . ALA A 1 105 ? -3.596 -5.547 8.703 1 90 105 ALA A CA 1
ATOM 795 C C . ALA A 1 105 ? -4.484 -6.137 7.609 1 90 105 ALA A C 1
ATOM 797 O O . ALA A 1 105 ? -4.203 -7.219 7.09 1 90 105 ALA A O 1
ATOM 798 N N . ALA A 1 106 ? -5.512 -5.375 7.262 1 86.75 106 ALA A N 1
ATOM 799 C CA . ALA A 1 106 ? -6.41 -5.824 6.207 1 86.75 106 ALA A CA 1
ATOM 800 C C . ALA A 1 106 ? -5.695 -5.879 4.859 1 86.75 106 ALA A C 1
ATOM 802 O O . ALA A 1 106 ? -5.93 -6.789 4.059 1 86.75 106 ALA A O 1
ATOM 803 N N . MET A 1 107 ? -4.871 -4.977 4.625 1 85.06 107 MET A N 1
ATOM 804 C CA . MET A 1 107 ? -4.086 -4.977 3.393 1 85.06 107 MET A CA 1
ATOM 805 C C . MET A 1 107 ? -3.162 -6.191 3.338 1 85.06 107 MET A C 1
ATOM 807 O O . MET A 1 107 ? -2.986 -6.793 2.277 1 85.06 107 MET A O 1
ATOM 811 N N . GLY A 1 108 ? -2.529 -6.445 4.48 1 85.94 108 GLY A N 1
ATOM 812 C CA . GLY A 1 108 ? -1.719 -7.652 4.547 1 85.94 108 GLY A CA 1
ATOM 813 C C . GLY A 1 108 ? -2.502 -8.914 4.246 1 85.94 108 GLY A C 1
ATOM 814 O O . GLY A 1 108 ? -2.023 -9.797 3.527 1 85.94 108 GLY A O 1
ATOM 815 N N . GLU A 1 109 ? -3.697 -8.977 4.746 1 90.44 109 GLU A N 1
ATOM 816 C CA . GLU A 1 109 ? -4.547 -10.133 4.488 1 90.44 109 GLU A CA 1
ATOM 817 C C . GLU A 1 109 ? -4.914 -10.234 3.008 1 90.44 109 GLU A C 1
ATOM 819 O O . GLU A 1 109 ? -4.938 -11.328 2.439 1 90.44 109 GLU A O 1
ATOM 824 N N . LEU A 1 110 ? -5.23 -9.125 2.428 1 85.81 110 LEU A N 1
ATOM 825 C CA . LEU A 1 110 ? -5.535 -9.117 1.002 1 85.81 110 LEU A CA 1
ATOM 826 C C . LEU A 1 110 ? -4.34 -9.594 0.184 1 85.81 110 LEU A C 1
ATOM 828 O O . LEU A 1 110 ? -4.496 -10.375 -0.755 1 85.81 110 LEU A O 1
ATOM 832 N N . GLN A 1 111 ? -3.205 -9.148 0.551 1 85.25 111 GLN A N 1
ATOM 833 C CA . GLN A 1 111 ? -2.004 -9.57 -0.167 1 85.25 111 GLN A CA 1
ATOM 834 C C . GLN A 1 111 ? -1.757 -11.062 -0.003 1 85.25 111 GLN A C 1
ATOM 836 O O . GLN A 1 111 ? -1.429 -11.75 -0.971 1 85.25 111 GLN A O 1
ATOM 841 N N . LYS A 1 112 ? -1.929 -11.539 1.126 1 88.88 112 LYS A N 1
ATOM 842 C CA . LYS A 1 112 ? -1.743 -12.969 1.363 1 88.88 112 LYS A CA 1
ATOM 843 C C . LYS A 1 112 ? -2.766 -13.789 0.587 1 88.88 112 LYS A C 1
ATOM 845 O O . LYS A 1 112 ? -2.43 -14.828 0.017 1 88.88 112 LYS A O 1
ATOM 850 N N . ALA A 1 113 ? -3.973 -13.289 0.601 1 87.75 113 ALA A N 1
ATOM 851 C CA . ALA A 1 113 ? -5.012 -13.977 -0.161 1 87.75 113 ALA A CA 1
ATOM 852 C C . ALA A 1 113 ? -4.684 -13.984 -1.65 1 87.75 113 ALA A C 1
ATOM 854 O O . ALA A 1 113 ? -4.898 -14.992 -2.332 1 87.75 113 ALA A O 1
ATOM 855 N N . THR A 1 114 ? -4.195 -12.906 -2.139 1 84.75 114 THR A N 1
ATOM 856 C CA . THR A 1 114 ? -3.83 -12.789 -3.545 1 84.75 114 THR A CA 1
ATOM 857 C C . THR A 1 114 ? -2.686 -13.734 -3.889 1 84.75 114 THR A C 1
ATOM 859 O O . THR A 1 114 ? -2.742 -14.445 -4.895 1 84.75 114 THR A O 1
ATOM 862 N N . LEU A 1 115 ? -1.676 -13.758 -3.029 1 84.44 115 LEU A N 1
ATOM 863 C CA . LEU A 1 115 ? -0.548 -14.656 -3.252 1 84.44 115 LEU A CA 1
ATOM 864 C C . LEU A 1 115 ? -1.001 -16.109 -3.225 1 84.44 115 LEU A C 1
ATOM 866 O O . LEU A 1 115 ? -0.604 -16.906 -4.078 1 84.44 115 LEU A O 1
ATOM 870 N N . ALA A 1 116 ? -1.808 -16.406 -2.248 1 88.81 116 ALA A N 1
ATOM 871 C CA . ALA A 1 116 ? -2.328 -17.766 -2.148 1 88.81 116 ALA A CA 1
ATOM 872 C C . ALA A 1 116 ? -3.1 -18.156 -3.406 1 88.81 116 ALA A C 1
ATOM 874 O O . ALA A 1 116 ? -2.98 -19.281 -3.896 1 88.81 116 ALA A O 1
ATOM 875 N N . HIS A 1 117 ? -3.881 -17.234 -3.861 1 87.75 117 HIS A N 1
ATOM 876 C CA . HIS A 1 117 ? -4.652 -17.469 -5.078 1 87.75 117 HIS A CA 1
ATOM 877 C C . HIS A 1 117 ? -3.74 -17.719 -6.27 1 87.75 117 HIS A C 1
ATOM 879 O O . HIS A 1 117 ? -3.951 -18.672 -7.027 1 87.75 117 HIS A O 1
ATOM 885 N N . ILE A 1 118 ? -2.734 -16.938 -6.496 1 83.69 118 ILE A N 1
ATOM 886 C CA . ILE A 1 118 ? -1.81 -17.047 -7.617 1 83.69 118 ILE A CA 1
ATOM 887 C C . ILE A 1 118 ? -1.083 -18.391 -7.559 1 83.69 118 ILE A C 1
ATOM 889 O O . ILE A 1 118 ? -0.974 -19.094 -8.57 1 83.69 118 ILE A O 1
ATOM 893 N N . PHE A 1 119 ? -0.66 -18.75 -6.398 1 86.56 119 PHE A N 1
ATOM 894 C CA . PHE A 1 119 ? 0.056 -20.016 -6.254 1 86.56 119 PHE A CA 1
ATOM 895 C C . PHE A 1 119 ? -0.879 -21.188 -6.484 1 86.56 119 PHE A C 1
ATOM 897 O O . PHE A 1 119 ? -0.472 -22.219 -7.039 1 8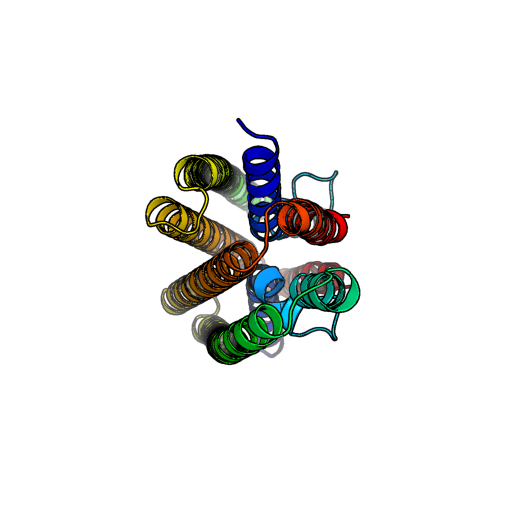6.56 119 PHE A O 1
ATOM 904 N N . ALA A 1 120 ? -2.057 -21.078 -6.008 1 88.69 120 ALA A N 1
ATOM 905 C CA . ALA A 1 120 ? -3.039 -22.125 -6.234 1 88.69 120 ALA A CA 1
ATOM 906 C C . ALA A 1 120 ? -3.314 -22.312 -7.723 1 88.69 120 ALA A C 1
ATOM 908 O O . ALA A 1 120 ? -3.461 -23.438 -8.203 1 88.69 120 ALA A O 1
ATOM 909 N N . MET A 1 121 ? -3.426 -21.234 -8.445 1 87.12 121 MET A N 1
ATOM 910 C CA . MET A 1 121 ? -3.619 -21.297 -9.891 1 87.12 121 MET A CA 1
ATOM 911 C C . MET A 1 121 ? -2.441 -22 -10.562 1 87.12 121 MET A C 1
ATOM 913 O O . MET A 1 121 ? -2.633 -22.859 -11.422 1 87.12 121 MET A O 1
ATOM 917 N N . ARG A 1 122 ? -1.292 -21.578 -10.141 1 85.25 122 ARG A N 1
ATOM 918 C CA . ARG A 1 122 ? -0.089 -22.172 -10.719 1 85.25 122 ARG A CA 1
ATOM 919 C C . ARG A 1 122 ? -0.066 -23.672 -10.516 1 85.25 122 ARG A C 1
ATOM 921 O O . ARG A 1 122 ? 0.371 -24.422 -11.398 1 85.25 122 ARG A O 1
ATOM 928 N N . GLN A 1 123 ? -0.557 -24.141 -9.406 1 88.25 123 GLN A N 1
ATOM 929 C CA . GLN A 1 123 ? -0.513 -25.547 -9.039 1 88.25 123 GLN A CA 1
ATOM 930 C C . GLN A 1 123 ? -1.5 -26.359 -9.875 1 88.25 123 GLN A C 1
ATOM 932 O O . GLN A 1 123 ? -1.386 -27.578 -9.961 1 88.25 123 GLN A O 1
ATOM 937 N N . LEU A 1 124 ? -2.404 -25.688 -10.5 1 88.31 124 LEU A N 1
ATOM 938 C CA . LEU A 1 124 ? -3.389 -26.359 -11.336 1 88.31 124 LEU A CA 1
ATOM 939 C C . LEU A 1 124 ? -2.809 -26.672 -12.711 1 88.31 124 LEU A C 1
ATOM 941 O O . LEU A 1 124 ? -3.375 -27.469 -13.461 1 88.31 124 LEU A O 1
ATOM 945 N N . LEU A 1 125 ? -1.672 -26.047 -13.062 1 87 125 LEU A N 1
ATOM 946 C CA . LEU A 1 125 ? -1.178 -26.047 -14.43 1 87 125 LEU A CA 1
ATOM 947 C C . LEU A 1 125 ? -0.15 -27.156 -14.641 1 87 125 LEU A C 1
ATOM 949 O O . LEU A 1 125 ? 0.542 -27.547 -13.703 1 87 125 LEU A O 1
ATOM 953 N N . ARG A 1 126 ? -0.136 -27.641 -15.844 1 88.94 126 ARG A N 1
ATOM 954 C CA . ARG A 1 126 ? 0.923 -28.562 -16.25 1 88.94 126 ARG A CA 1
ATOM 955 C C . ARG A 1 126 ? 2.236 -27.812 -16.469 1 88.94 126 ARG A C 1
ATOM 957 O O . ARG A 1 126 ? 2.242 -26.594 -16.641 1 88.94 126 ARG A O 1
ATOM 964 N N . PRO A 1 127 ? 3.348 -28.547 -16.5 1 83.62 127 PRO A N 1
ATOM 965 C CA . PRO A 1 127 ? 4.652 -27.891 -16.625 1 83.62 127 PRO A CA 1
ATOM 966 C C . PRO A 1 127 ? 4.738 -27 -17.844 1 83.62 127 PRO A C 1
ATOM 968 O O . PRO A 1 127 ? 5.328 -25.906 -17.781 1 83.62 127 PRO A O 1
ATOM 971 N N . ASP A 1 128 ? 4.191 -27.375 -18.984 1 79.81 128 ASP A N 1
ATOM 972 C CA . ASP A 1 128 ? 4.223 -26.547 -20.188 1 79.81 128 ASP A CA 1
ATOM 973 C C . ASP A 1 128 ? 3.373 -25.297 -20.016 1 79.81 128 ASP A C 1
ATOM 975 O O . ASP A 1 128 ? 3.721 -24.219 -20.531 1 79.81 128 ASP A O 1
ATOM 979 N N . GLN A 1 129 ? 2.309 -25.422 -19.297 1 82.94 129 GLN A N 1
ATOM 980 C CA . GLN A 1 129 ? 1.395 -24.312 -19.031 1 82.94 129 GLN A CA 1
ATOM 981 C C . GLN A 1 129 ? 1.966 -23.375 -17.984 1 82.94 129 GLN A C 1
ATOM 983 O O . GLN A 1 129 ? 1.729 -22.156 -18.047 1 82.94 129 GLN A O 1
ATOM 988 N N . THR A 1 130 ? 2.768 -23.922 -17.094 1 83.69 130 THR A N 1
ATOM 989 C CA . THR A 1 130 ? 3.295 -23.156 -15.984 1 83.69 130 THR A CA 1
ATOM 990 C C . THR A 1 130 ? 4.246 -22.062 -16.484 1 83.69 130 THR A C 1
ATOM 992 O O . THR A 1 130 ? 4.242 -20.953 -15.961 1 83.69 130 THR A O 1
ATOM 995 N N . ALA A 1 131 ? 5.012 -22.375 -17.438 1 79.06 131 ALA A N 1
ATOM 996 C CA . ALA A 1 131 ? 5.941 -21.391 -17.984 1 79.06 131 ALA A CA 1
ATOM 997 C C . ALA A 1 131 ? 5.195 -20.219 -18.594 1 79.06 131 ALA A C 1
ATOM 999 O O . ALA A 1 131 ? 5.613 -19.062 -18.438 1 79.06 131 ALA A O 1
ATOM 1000 N N . GLN A 1 132 ? 4.148 -20.531 -19.281 1 79.38 132 GLN A N 1
ATOM 1001 C CA . GLN A 1 132 ? 3.338 -19.469 -19.875 1 79.38 132 GLN A CA 1
ATOM 1002 C C . GLN A 1 132 ? 2.666 -18.625 -18.797 1 79.38 132 GLN A C 1
ATOM 1004 O O . GLN A 1 132 ? 2.574 -17.391 -18.938 1 79.38 132 GLN A O 1
ATOM 1009 N N . PHE A 1 133 ? 2.191 -19.328 -17.875 1 81.06 133 PHE A N 1
ATOM 1010 C CA . PHE A 1 133 ? 1.563 -18.625 -16.75 1 81.06 133 PHE A CA 1
ATOM 1011 C C . PHE A 1 133 ? 2.547 -17.672 -16.078 1 81.06 133 PHE A C 1
ATOM 1013 O O . PHE A 1 133 ? 2.219 -16.516 -15.82 1 81.06 133 PHE A O 1
ATOM 1020 N N . ASP A 1 134 ? 3.727 -18.125 -15.805 1 79.44 134 ASP A N 1
ATOM 1021 C CA . ASP A 1 134 ? 4.758 -17.344 -15.141 1 79.44 134 ASP A CA 1
ATOM 1022 C C . ASP A 1 134 ? 5.086 -16.078 -15.945 1 79.44 134 ASP A C 1
ATOM 1024 O O . ASP A 1 134 ? 5.234 -15 -15.375 1 79.44 134 ASP A O 1
ATOM 1028 N N . ARG A 1 135 ? 5.172 -16.172 -17.203 1 76.31 135 ARG A N 1
ATOM 1029 C CA . ARG A 1 135 ? 5.457 -15.039 -18.062 1 76.31 135 ARG A CA 1
ATOM 1030 C C . ARG A 1 135 ? 4.328 -14.016 -18.016 1 76.31 135 ARG A C 1
ATOM 1032 O O . ARG A 1 135 ? 4.574 -12.805 -18.016 1 76.31 135 ARG A O 1
ATOM 1039 N N . ALA A 1 136 ? 3.164 -14.531 -17.953 1 73.5 136 ALA A N 1
ATOM 1040 C CA . ALA A 1 136 ? 2.002 -13.656 -17.906 1 73.5 136 ALA A CA 1
ATOM 1041 C C . ALA A 1 136 ? 1.947 -12.875 -16.594 1 73.5 136 ALA A C 1
ATOM 1043 O O . ALA A 1 136 ? 1.608 -11.688 -16.594 1 73.5 136 ALA A O 1
ATOM 1044 N N . VAL A 1 137 ? 2.26 -13.586 -15.594 1 75 137 VAL A N 1
ATOM 1045 C CA . VAL A 1 137 ? 2.252 -12.969 -14.273 1 75 137 VAL A CA 1
ATOM 1046 C C . VAL A 1 137 ? 3.307 -11.867 -14.211 1 75 137 VAL A C 1
ATOM 1048 O O . VAL A 1 137 ? 3.037 -10.758 -13.734 1 75 137 VAL A O 1
ATOM 1051 N N . VAL A 1 138 ? 4.492 -12.133 -14.703 1 71.5 138 VAL A N 1
ATOM 1052 C CA . VAL A 1 138 ? 5.586 -11.164 -14.711 1 71.5 138 VAL A CA 1
ATOM 1053 C C . VAL A 1 138 ? 5.188 -9.945 -15.531 1 71.5 138 VAL A C 1
ATOM 1055 O O . VAL A 1 138 ? 5.395 -8.805 -15.102 1 71.5 138 VAL A O 1
ATOM 1058 N N . LYS A 1 139 ? 4.676 -10.148 -16.625 1 68.19 139 L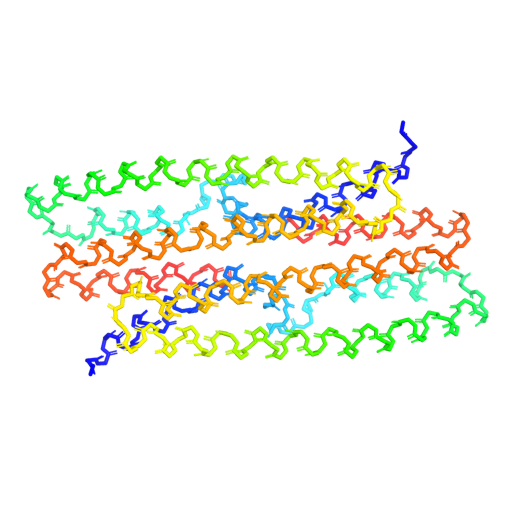YS A N 1
ATOM 1059 C CA . LYS A 1 139 ? 4.27 -9.047 -17.5 1 68.19 139 LYS A CA 1
ATOM 1060 C C . LYS A 1 139 ? 3.232 -8.164 -16.828 1 68.19 139 LYS A C 1
ATOM 1062 O O . LYS A 1 139 ? 3.311 -6.934 -16.906 1 68.19 139 LYS A O 1
ATOM 1067 N N . ALA A 1 140 ? 2.307 -8.828 -16.219 1 65.19 140 ALA A N 1
ATOM 1068 C CA . ALA A 1 140 ? 1.24 -8.086 -15.539 1 65.19 140 ALA A CA 1
ATOM 1069 C C . ALA A 1 140 ? 1.802 -7.195 -14.438 1 65.19 140 ALA A C 1
ATOM 1071 O O . ALA A 1 140 ? 1.331 -6.074 -14.242 1 65.19 140 ALA A O 1
ATOM 1072 N N . LEU A 1 141 ? 2.838 -7.68 -13.828 1 62.34 141 LEU A N 1
ATOM 1073 C CA . LEU A 1 141 ? 3.414 -6.961 -12.695 1 62.34 141 LEU A CA 1
ATOM 1074 C C . LEU A 1 141 ? 4.375 -5.875 -13.172 1 62.34 141 LEU A C 1
ATOM 1076 O O . LEU A 1 141 ? 4.555 -4.863 -12.492 1 62.34 141 LEU A O 1
ATOM 1080 N N . THR A 1 142 ? 5.051 -6.086 -14.227 1 61.16 142 THR A N 1
ATOM 1081 C CA . THR A 1 142 ? 6.02 -5.113 -14.727 1 61.16 142 THR A CA 1
ATOM 1082 C C . THR A 1 142 ? 5.32 -4.023 -15.539 1 61.16 142 THR A C 1
ATOM 1084 O O . THR A 1 142 ? 5.836 -2.91 -15.656 1 61.16 142 THR A O 1
ATOM 1087 N N . ASP A 1 143 ? 4.32 -4.316 -16.156 1 55.47 143 ASP A N 1
ATOM 1088 C CA . ASP A 1 143 ? 3.547 -3.312 -16.875 1 55.47 143 ASP A CA 1
ATOM 1089 C C . ASP A 1 143 ? 2.934 -2.293 -15.922 1 55.47 143 ASP A C 1
ATOM 1091 O O . ASP A 1 143 ? 2.838 -1.107 -16.25 1 55.47 143 ASP A O 1
ATOM 1095 N N . ASP A 1 144 ? 2.529 -2.734 -14.844 1 47.09 144 ASP A N 1
ATOM 1096 C CA . ASP A 1 144 ? 1.926 -1.828 -13.875 1 47.09 144 ASP A CA 1
ATOM 1097 C C . ASP A 1 144 ? 2.975 -0.904 -13.258 1 47.09 144 ASP A C 1
ATOM 1099 O O . ASP A 1 144 ? 2.654 0.203 -12.82 1 47.09 144 ASP A O 1
ATOM 1103 N N . ALA A 1 145 ? 4.195 -1.343 -13.109 1 43.88 145 ALA A N 1
ATOM 1104 C CA . ALA A 1 145 ? 5.297 -0.511 -12.633 1 43.88 145 ALA A CA 1
ATOM 1105 C C . ALA A 1 145 ? 5.68 0.54 -13.672 1 43.88 145 ALA A C 1
ATOM 1107 O O . ALA A 1 145 ? 6.441 1.464 -13.383 1 43.88 145 ALA A O 1
ATOM 1108 N N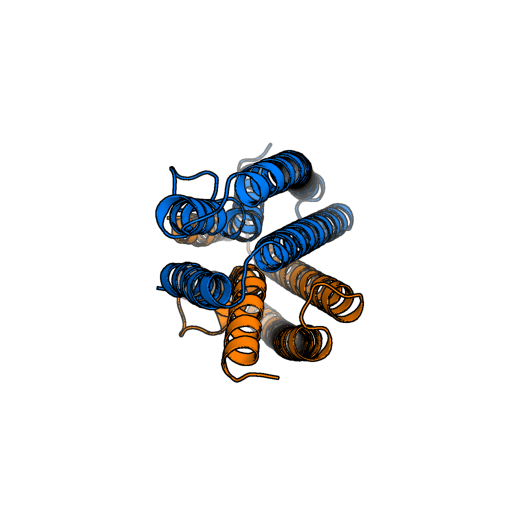 . ARG A 1 146 ? 5.32 0.628 -14.922 1 39.22 146 ARG A N 1
ATOM 1109 C CA . ARG A 1 146 ? 5.582 1.654 -15.93 1 39.22 146 ARG A CA 1
ATOM 1110 C C . ARG A 1 146 ? 4.551 2.775 -15.844 1 39.22 146 ARG A C 1
ATOM 1112 O O . ARG A 1 146 ? 3.383 2.531 -15.539 1 39.22 146 ARG A O 1
ATOM 1119 N N . MET B 1 1 ? 16.234 -25.109 -7.562 1 57.09 1 MET B N 1
ATOM 1120 C CA . MET B 1 1 ? 15.117 -24.391 -8.172 1 57.09 1 MET B CA 1
ATOM 1121 C C . MET B 1 1 ? 15.414 -24.047 -9.625 1 57.09 1 MET B C 1
ATOM 1123 O O . MET B 1 1 ? 16.547 -23.688 -9.961 1 57.09 1 MET B O 1
ATOM 1127 N N . SER B 1 2 ? 14.508 -24.391 -10.422 1 72 2 SER B N 1
ATOM 1128 C CA . SER B 1 2 ? 14.695 -24.031 -11.828 1 72 2 SER B CA 1
ATOM 1129 C C . SER B 1 2 ? 14.734 -22.516 -12.008 1 72 2 SER B C 1
ATOM 1131 O O . SER B 1 2 ? 14.242 -21.766 -11.164 1 72 2 SER B O 1
ATOM 1133 N N . ALA B 1 3 ? 15.516 -22 -12.883 1 73.38 3 ALA B N 1
ATOM 1134 C CA . ALA B 1 3 ? 15.648 -20.578 -13.234 1 73.38 3 ALA B CA 1
ATOM 1135 C C . ALA B 1 3 ? 14.281 -19.922 -13.367 1 73.38 3 ALA B C 1
ATOM 1137 O O . ALA B 1 3 ? 14.086 -18.781 -12.922 1 73.38 3 ALA B O 1
ATOM 1138 N N . ARG B 1 4 ? 13.438 -20.656 -13.914 1 70.12 4 ARG B N 1
ATOM 1139 C CA . ARG B 1 4 ? 12.086 -20.125 -14.125 1 70.12 4 ARG B CA 1
ATOM 1140 C C . ARG B 1 4 ? 11.367 -19.922 -12.797 1 70.12 4 ARG B C 1
ATOM 1142 O O . ARG B 1 4 ? 10.719 -18.906 -12.586 1 70.12 4 ARG B O 1
ATOM 1149 N N . ALA B 1 5 ? 11.578 -20.891 -11.922 1 70.12 5 ALA B N 1
ATOM 1150 C CA . ALA B 1 5 ? 10.961 -20.766 -10.609 1 70.12 5 ALA B CA 1
ATOM 1151 C C . ALA B 1 5 ? 11.5 -19.562 -9.852 1 70.12 5 ALA B C 1
ATOM 1153 O O . ALA B 1 5 ? 10.742 -18.844 -9.195 1 70.12 5 ALA B O 1
ATOM 1154 N N . ARG B 1 6 ? 12.703 -19.391 -10.047 1 72.19 6 ARG B N 1
ATOM 1155 C CA . ARG B 1 6 ? 13.328 -18.25 -9.391 1 72.19 6 ARG B CA 1
ATOM 1156 C C . ARG B 1 6 ? 12.781 -16.938 -9.938 1 72.19 6 ARG B C 1
ATOM 1158 O O . ARG B 1 6 ? 12.523 -16 -9.18 1 72.19 6 ARG B O 1
ATOM 1165 N N . LEU B 1 7 ? 12.641 -16.797 -11.18 1 71.56 7 LEU B N 1
ATOM 1166 C CA . LEU B 1 7 ? 12.133 -15.578 -11.805 1 71.56 7 LEU B CA 1
ATOM 1167 C C . LEU B 1 7 ? 10.703 -15.297 -11.352 1 71.56 7 LEU B C 1
ATOM 1169 O O . LEU B 1 7 ? 10.367 -14.164 -11.008 1 71.56 7 LEU B O 1
ATOM 1173 N N . ILE B 1 8 ? 9.992 -16.359 -11.305 1 69.75 8 ILE B N 1
ATOM 1174 C CA . ILE B 1 8 ? 8.594 -16.219 -10.898 1 69.75 8 ILE B CA 1
ATOM 1175 C C . ILE B 1 8 ? 8.516 -15.734 -9.453 1 69.75 8 ILE B C 1
ATOM 1177 O O . ILE B 1 8 ? 7.742 -14.828 -9.141 1 69.75 8 ILE B O 1
ATOM 1181 N N . LEU B 1 9 ? 9.344 -16.375 -8.773 1 71 9 LEU B N 1
ATOM 1182 C CA . LEU B 1 9 ? 9.375 -16.031 -7.355 1 71 9 LEU B CA 1
ATOM 1183 C C . LEU B 1 9 ? 9.789 -14.57 -7.16 1 71 9 LEU B C 1
ATOM 1185 O O . LEU B 1 9 ? 9.211 -13.867 -6.328 1 71 9 LEU B O 1
ATOM 1189 N N . CYS B 1 10 ? 10.641 -14.109 -7.93 1 70.5 10 CYS B N 1
ATOM 1190 C CA . CYS B 1 10 ? 11.109 -12.734 -7.84 1 70.5 10 CYS B CA 1
ATOM 1191 C C . CYS B 1 10 ? 10.008 -11.758 -8.258 1 70.5 10 CYS B C 1
ATOM 1193 O O . CYS B 1 10 ? 9.812 -10.727 -7.609 1 70.5 10 CYS B O 1
ATOM 1195 N N . VAL B 1 11 ? 9.305 -12.047 -9.234 1 66.06 11 VAL B N 1
ATOM 1196 C CA . VAL B 1 11 ? 8.258 -11.188 -9.766 1 66.06 11 VAL B CA 1
ATOM 1197 C C . VAL B 1 11 ? 7.113 -11.086 -8.758 1 66.06 11 VAL B C 1
ATOM 1199 O O . VAL B 1 11 ? 6.617 -9.984 -8.484 1 66.06 11 VAL B O 1
ATOM 1202 N N . ILE B 1 12 ? 6.812 -12.273 -8.227 1 66.94 12 ILE B N 1
ATOM 1203 C CA . ILE B 1 12 ? 5.746 -12.305 -7.234 1 66.94 12 ILE B CA 1
ATOM 1204 C C . ILE B 1 12 ? 6.137 -11.453 -6.027 1 66.94 12 ILE B C 1
ATOM 1206 O O . ILE B 1 12 ? 5.324 -10.68 -5.512 1 66.94 12 ILE B O 1
ATOM 1210 N N . ALA B 1 13 ? 7.348 -11.633 -5.77 1 65.62 13 ALA B N 1
ATOM 1211 C CA . ALA B 1 13 ? 7.852 -10.852 -4.645 1 65.62 13 ALA B CA 1
ATOM 1212 C C . ALA B 1 13 ? 7.805 -9.352 -4.953 1 65.62 13 ALA B C 1
ATOM 1214 O O . ALA B 1 13 ? 7.402 -8.555 -4.109 1 65.62 13 ALA B O 1
ATOM 1215 N N . ALA B 1 14 ? 8.219 -9.07 -6.133 1 62.03 14 ALA B N 1
ATOM 1216 C CA . ALA B 1 14 ? 8.219 -7.668 -6.547 1 62.03 14 ALA B CA 1
ATOM 1217 C C . ALA B 1 14 ? 6.805 -7.098 -6.566 1 62.03 14 ALA B C 1
ATOM 1219 O O . ALA B 1 14 ? 6.582 -5.953 -6.168 1 62.03 14 ALA B O 1
ATOM 1220 N N . PHE B 1 15 ? 5.949 -7.875 -6.98 1 60.53 15 PHE B N 1
ATOM 1221 C CA . PHE B 1 15 ? 4.547 -7.484 -7.012 1 60.53 15 PHE B CA 1
ATOM 1222 C C . PHE B 1 15 ? 4.043 -7.156 -5.613 1 60.53 15 PHE B C 1
ATOM 1224 O O . PHE B 1 15 ? 3.418 -6.113 -5.398 1 60.53 15 PHE B O 1
ATOM 1231 N N . VAL B 1 16 ? 4.27 -8.094 -4.871 1 60.12 16 VAL B N 1
ATOM 1232 C CA . VAL B 1 16 ? 3.836 -7.938 -3.486 1 60.12 16 VAL B CA 1
ATOM 1233 C C . VAL B 1 16 ? 4.48 -6.695 -2.875 1 60.12 16 VAL B C 1
ATOM 1235 O O . VAL B 1 16 ? 3.816 -5.922 -2.18 1 60.12 16 VAL B O 1
ATOM 1238 N N . ALA B 1 17 ? 5.684 -6.578 -3.266 1 57.91 17 ALA B N 1
ATOM 1239 C CA . ALA B 1 17 ? 6.398 -5.402 -2.779 1 57.91 17 ALA B CA 1
ATOM 1240 C C . ALA B 1 17 ? 5.828 -4.121 -3.385 1 57.91 17 ALA B C 1
ATOM 1242 O O . ALA B 1 17 ? 5.742 -3.094 -2.709 1 57.91 17 ALA B O 1
ATOM 1243 N N . ALA B 1 18 ? 5.531 -4.195 -4.602 1 56.03 18 ALA B N 1
ATOM 1244 C CA . ALA B 1 18 ? 4.977 -3.029 -5.277 1 56.03 18 ALA B CA 1
ATOM 1245 C C . ALA B 1 18 ? 3.676 -2.576 -4.617 1 56.03 18 ALA B C 1
ATOM 1247 O O . ALA B 1 18 ? 3.434 -1.377 -4.469 1 56.03 18 ALA B O 1
ATOM 1248 N N . ILE B 1 19 ? 3.025 -3.51 -4.344 1 53.31 19 ILE B N 1
ATOM 1249 C CA . ILE B 1 19 ? 1.793 -3.197 -3.629 1 53.31 19 ILE B CA 1
ATOM 1250 C C . ILE B 1 19 ? 2.119 -2.465 -2.33 1 53.31 19 ILE B C 1
ATOM 1252 O O . ILE B 1 19 ? 1.456 -1.486 -1.978 1 53.31 19 ILE B O 1
ATOM 1256 N N . GLY B 1 20 ? 3.24 -3.066 -1.739 1 51.25 20 GLY B N 1
ATOM 1257 C CA . GLY B 1 20 ? 3.773 -2.375 -0.575 1 51.25 20 GLY B CA 1
ATOM 1258 C C . GLY B 1 20 ? 4.473 -1.075 -0.922 1 51.25 20 GLY B C 1
ATOM 1259 O O . GLY B 1 20 ? 4.41 -0.108 -0.16 1 51.25 20 GLY B O 1
ATOM 1260 N N . GLY B 1 21 ? 5.27 -1.302 -2.053 1 48.91 21 GLY B N 1
ATOM 1261 C CA . GLY B 1 21 ? 6.094 -0.192 -2.502 1 48.91 21 GLY B CA 1
ATOM 1262 C C . GLY B 1 21 ? 5.289 1.049 -2.844 1 48.91 21 GLY B C 1
ATOM 1263 O O . GLY B 1 21 ? 5.758 2.172 -2.648 1 48.91 21 GLY B O 1
ATOM 1264 N N . VAL B 1 22 ? 4.246 0.843 -3.533 1 45.78 22 VAL B N 1
ATOM 1265 C CA . VAL B 1 22 ? 3.498 2.076 -3.76 1 45.78 22 VAL B CA 1
ATOM 1266 C C . VAL B 1 22 ? 3.568 2.961 -2.518 1 45.78 22 VAL B C 1
ATOM 1268 O O . VAL B 1 22 ? 3.715 4.18 -2.625 1 45.78 22 VAL B O 1
ATOM 1271 N N . PHE B 1 23 ? 3.646 2.057 -1.497 1 41.56 23 PHE B N 1
ATOM 1272 C CA . PHE B 1 23 ? 3.848 2.859 -0.296 1 41.56 23 PHE B CA 1
ATOM 1273 C C . PHE B 1 23 ? 5.273 3.393 -0.234 1 41.56 23 PHE B C 1
ATOM 1275 O O . PHE B 1 23 ? 5.496 4.543 0.155 1 41.56 23 PHE B O 1
ATOM 1282 N N . VAL B 1 24 ? 6.203 2.199 -0.573 1 39.38 24 VAL B N 1
ATOM 1283 C CA . VAL B 1 24 ? 7.613 2.539 -0.434 1 39.38 24 VAL B CA 1
ATOM 1284 C C . VAL B 1 24 ? 8.094 3.27 -1.686 1 39.38 24 VAL B C 1
ATOM 1286 O O . VAL B 1 24 ? 8.906 4.195 -1.599 1 39.38 24 VAL B O 1
ATOM 1289 N N . GLY B 1 25 ? 7.977 2.42 -2.875 1 39.09 25 GLY B N 1
ATOM 1290 C CA . GLY B 1 25 ? 8.5 2.973 -4.113 1 39.09 25 GLY B CA 1
ATOM 1291 C C . GLY B 1 25 ? 8.078 4.41 -4.348 1 39.09 25 GLY B C 1
ATOM 1292 O O . GLY B 1 25 ? 8.617 5.086 -5.227 1 39.09 25 GLY B O 1
ATOM 1293 N N . ARG B 1 26 ? 6.902 4.809 -4.094 1 38.19 26 ARG B N 1
ATOM 1294 C CA . ARG B 1 26 ? 7.086 6.258 -4.129 1 38.19 26 ARG B CA 1
ATOM 1295 C C . ARG B 1 26 ? 8.406 6.656 -3.486 1 38.19 26 ARG B C 1
ATOM 1297 O O . ARG B 1 26 ? 8.836 7.809 -3.594 1 38.19 26 ARG B O 1
ATOM 1304 N N . ALA B 1 27 ? 9.016 5.746 -2.787 1 29.28 27 ALA B N 1
ATOM 1305 C CA . ALA B 1 27 ? 10.367 5.984 -2.287 1 29.28 27 ALA B CA 1
ATOM 1306 C C . ALA B 1 27 ? 11.414 5.621 -3.336 1 29.28 27 ALA B C 1
ATOM 1308 O O . ALA B 1 27 ? 12.469 6.254 -3.418 1 29.28 27 ALA B O 1
ATOM 1309 N N . LEU B 1 28 ? 11.43 4.418 -3.92 1 28.98 28 LEU B N 1
ATOM 1310 C CA . LEU B 1 28 ? 12.594 4.066 -4.73 1 28.98 28 LEU B CA 1
ATOM 1311 C C . LEU B 1 28 ? 12.594 4.844 -6.039 1 28.98 28 LEU B C 1
ATOM 1313 O O . LEU B 1 28 ? 13.539 4.738 -6.828 1 28.98 28 LEU B O 1
ATOM 1317 N N . LEU B 1 29 ? 11.656 4.762 -6.973 1 32.12 29 LEU B N 1
ATOM 1318 C CA . LEU B 1 29 ? 11.898 5.582 -8.156 1 32.12 29 LEU B CA 1
ATOM 1319 C C . LEU B 1 29 ? 12.305 6.996 -7.754 1 32.12 29 LEU B C 1
ATOM 1321 O O . LEU B 1 29 ? 11.961 7.461 -6.664 1 32.12 29 LEU B O 1
ATOM 1325 N N . PRO B 1 30 ? 13.258 7.773 -8.586 1 30.97 30 PRO B N 1
ATOM 1326 C CA . PRO B 1 30 ? 13.594 9.18 -8.344 1 30.97 30 PRO B CA 1
ATOM 1327 C C . PRO B 1 30 ? 12.445 9.961 -7.715 1 30.97 30 PRO B C 1
ATOM 1329 O O . PRO B 1 30 ? 11.297 9.531 -7.773 1 30.97 30 PRO B O 1
ATOM 1332 N N . ALA B 1 31 ? 12.75 11.359 -7.309 1 31.45 31 ALA B N 1
ATOM 1333 C CA . ALA B 1 31 ? 12.016 12.344 -6.516 1 31.45 31 ALA B CA 1
ATOM 1334 C C . ALA B 1 31 ? 10.57 12.461 -6.996 1 31.45 31 ALA B C 1
ATOM 1336 O O . ALA B 1 31 ? 10.289 13.18 -7.965 1 31.45 31 ALA B O 1
ATOM 1337 N N . PRO B 1 32 ? 9.859 11.586 -7.566 1 33.75 32 PRO B N 1
ATOM 1338 C CA . PRO B 1 32 ? 8.609 12.32 -7.77 1 33.75 32 PRO B CA 1
ATOM 1339 C C . PRO B 1 32 ? 8.25 13.203 -6.578 1 33.75 32 PRO B C 1
ATOM 1341 O O . PRO B 1 32 ? 8.711 12.961 -5.461 1 33.75 32 PRO B O 1
ATOM 1344 N N . ALA B 1 33 ? 7.746 14.375 -6.746 1 35.28 33 ALA B N 1
ATOM 1345 C CA . ALA B 1 33 ? 7.469 15.32 -5.668 1 35.28 33 ALA B CA 1
ATOM 1346 C C . ALA B 1 33 ? 6.836 14.617 -4.469 1 35.28 33 ALA B C 1
ATOM 1348 O O . ALA B 1 33 ? 5.75 14.039 -4.582 1 35.28 33 ALA B O 1
ATOM 1349 N N . GLN B 1 34 ? 7.512 13.68 -3.797 1 39.97 34 GLN B N 1
ATOM 1350 C CA . GLN B 1 34 ? 7.047 13.211 -2.498 1 39.97 34 GLN B CA 1
ATOM 1351 C C . GLN B 1 34 ? 6.035 14.18 -1.893 1 39.97 34 GLN B C 1
ATOM 1353 O O . GLN B 1 34 ? 6.227 15.398 -1.947 1 39.97 34 GLN B O 1
ATOM 1358 N N . PRO B 1 35 ? 4.883 13.688 -1.709 1 43.06 35 PRO B N 1
ATOM 1359 C CA . PRO B 1 35 ? 4 14.648 -1.041 1 43.06 35 PRO B CA 1
ATOM 1360 C C . PRO B 1 35 ? 4.75 15.562 -0.073 1 43.06 35 PRO B C 1
ATOM 1362 O O . PRO B 1 35 ? 4.426 16.75 0.039 1 43.06 35 PRO B O 1
ATOM 1365 N N . GLY B 1 36 ? 5.836 14.938 0.528 1 45.56 36 GLY B N 1
ATOM 1366 C CA . GLY B 1 36 ? 6.609 15.789 1.425 1 45.56 36 GLY B CA 1
ATOM 1367 C C . GLY B 1 36 ? 7.363 16.891 0.704 1 45.56 36 GLY B C 1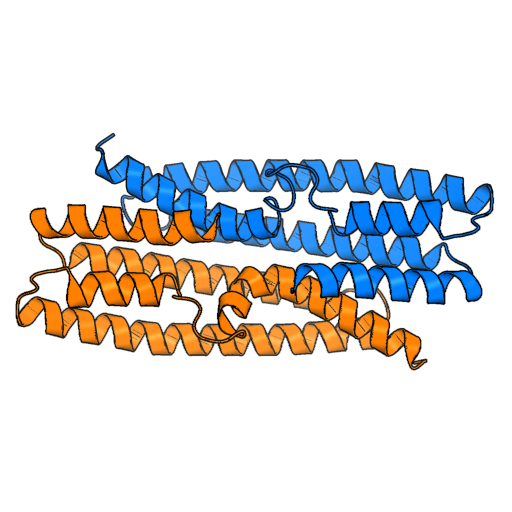
ATOM 1368 O O . GLY B 1 36 ? 7.496 18 1.223 1 45.56 36 GLY B O 1
ATOM 1369 N N . ALA B 1 37 ? 7.902 16.391 -0.461 1 47.53 37 ALA B N 1
ATOM 1370 C CA . ALA B 1 37 ? 8.664 17.422 -1.159 1 47.53 37 ALA B CA 1
ATOM 1371 C C . ALA B 1 37 ? 7.75 18.562 -1.61 1 47.53 37 ALA B C 1
ATOM 1373 O O . ALA B 1 37 ? 8.117 19.734 -1.511 1 47.53 37 ALA B O 1
ATOM 1374 N N . GLU B 1 38 ? 6.684 18.109 -2.236 1 51.19 38 GLU B N 1
ATOM 1375 C CA . GLU B 1 38 ? 5.738 19.156 -2.586 1 51.19 38 GLU B CA 1
ATOM 1376 C C . GLU B 1 38 ? 5.312 19.953 -1.35 1 51.19 38 GLU B C 1
ATOM 1378 O O . GLU B 1 38 ? 5.199 21.172 -1.396 1 51.19 38 GLU B O 1
ATOM 1383 N N . LEU B 1 39 ? 5.059 19.078 -0.271 1 57.19 39 LEU B N 1
ATOM 1384 C CA . LEU B 1 39 ? 4.695 19.75 0.964 1 57.19 39 LEU B CA 1
ATOM 1385 C C . LEU B 1 39 ? 5.828 20.656 1.441 1 57.19 39 LEU B C 1
ATOM 1387 O O . LEU B 1 39 ? 5.586 21.781 1.895 1 57.19 39 LEU B O 1
ATOM 1391 N N . HIS B 1 40 ? 7.043 20.062 1.146 1 57.47 40 HIS B N 1
ATOM 1392 C CA . HIS B 1 40 ? 8.203 20.875 1.513 1 57.47 40 HIS B CA 1
ATOM 1393 C C . HIS B 1 40 ? 8.273 22.156 0.691 1 57.47 40 HIS B C 1
ATOM 1395 O O . HIS B 1 40 ? 8.508 23.234 1.236 1 57.47 40 HIS B O 1
ATOM 1401 N N . ASP B 1 41 ? 8.109 21.969 -0.626 1 55.56 41 ASP B N 1
ATOM 1402 C CA . ASP B 1 41 ? 8.156 23.141 -1.486 1 55.56 41 ASP B CA 1
ATOM 1403 C C . ASP B 1 41 ? 7.066 24.141 -1.108 1 55.56 41 ASP B C 1
ATOM 1405 O O . ASP B 1 41 ? 7.309 25.344 -1.086 1 55.56 41 ASP B O 1
ATOM 1409 N N . VAL B 1 42 ? 5.969 23.672 -0.786 1 56.31 42 VAL B N 1
ATOM 1410 C CA . VAL B 1 42 ? 4.859 24.547 -0.426 1 56.31 42 VAL B CA 1
ATOM 1411 C C . VAL B 1 42 ? 5.152 25.234 0.904 1 56.31 42 VAL B C 1
ATOM 1413 O O . VAL B 1 42 ? 4.941 26.453 1.044 1 56.31 42 VAL B O 1
ATOM 1416 N N . LEU B 1 43 ? 5.629 24.484 1.873 1 60.56 43 LEU B N 1
ATOM 1417 C CA . LEU B 1 43 ? 5.863 25.047 3.203 1 60.56 43 LEU B CA 1
ATOM 1418 C C . LEU B 1 43 ? 6.961 26.094 3.17 1 60.56 43 LEU B C 1
ATOM 1420 O O . LEU B 1 43 ? 6.836 27.156 3.805 1 60.56 43 LEU B O 1
ATOM 1424 N N . HIS B 1 44 ? 8.047 25.75 2.42 1 58.78 44 HIS B N 1
ATOM 1425 C CA . HIS B 1 44 ? 9.172 26.672 2.473 1 58.78 44 HIS B CA 1
ATOM 1426 C C . HIS B 1 44 ? 8.945 27.875 1.552 1 58.78 44 HIS B C 1
ATOM 1428 O O . HIS B 1 44 ? 9.391 28.984 1.852 1 58.78 44 HIS B O 1
ATOM 1434 N N . HIS B 1 45 ? 8.352 27.609 0.484 1 58.19 45 HIS B N 1
ATOM 1435 C CA . HIS B 1 45 ? 8.328 28.734 -0.457 1 58.19 45 HIS B CA 1
ATOM 1436 C C . HIS B 1 45 ? 7.023 29.516 -0.356 1 58.19 45 HIS B C 1
ATOM 1438 O O . HIS B 1 45 ? 6.957 30.672 -0.752 1 58.19 45 HIS B O 1
ATOM 1444 N N . ARG B 1 46 ? 6.066 28.875 0.266 1 61.03 46 ARG B N 1
ATOM 1445 C CA . ARG B 1 46 ? 4.812 29.609 0.103 1 61.03 46 ARG B CA 1
ATOM 1446 C C . ARG B 1 46 ? 4.293 30.109 1.444 1 61.03 46 ARG B C 1
ATOM 1448 O O . ARG B 1 46 ? 3.406 30.969 1.491 1 61.03 46 ARG B O 1
ATOM 1455 N N . LEU B 1 47 ? 4.945 29.594 2.484 1 70.25 47 LEU B N 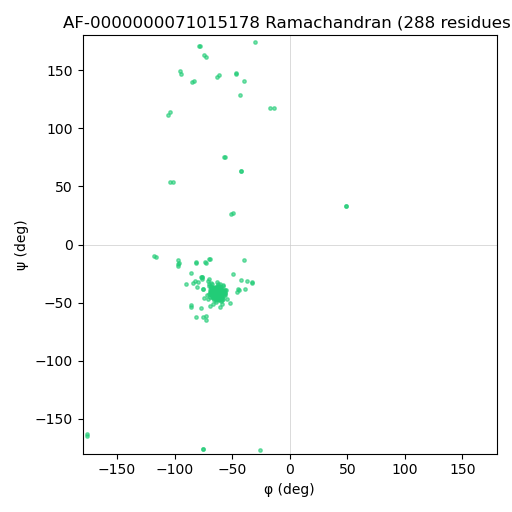1
ATOM 1456 C CA . LEU B 1 47 ? 4.402 30.047 3.76 1 70.25 47 LEU B CA 1
ATOM 1457 C C . LEU B 1 47 ? 5.297 31.109 4.387 1 70.25 47 LEU B C 1
ATOM 1459 O O . LEU B 1 47 ? 6.523 31.031 4.297 1 70.25 47 LEU B O 1
ATOM 1463 N N . ALA B 1 48 ? 4.934 32.406 4.578 1 76.56 48 ALA B N 1
ATOM 1464 C CA . ALA B 1 48 ? 5.648 33.438 5.297 1 76.56 48 ALA B CA 1
ATOM 1465 C C . ALA B 1 48 ? 5.926 33.031 6.738 1 76.56 48 ALA B C 1
ATOM 1467 O O . ALA B 1 48 ? 5.324 33.562 7.672 1 76.56 48 ALA B O 1
ATOM 1468 N N . LEU B 1 49 ? 6.887 32.156 6.938 1 85.06 49 LEU B N 1
ATOM 1469 C CA . LEU B 1 49 ? 7.227 31.688 8.266 1 85.06 49 LEU B CA 1
ATOM 1470 C C . LEU B 1 49 ? 8.18 32.656 8.977 1 85.06 49 LEU B C 1
ATOM 1472 O O . LEU B 1 49 ? 9.039 33.25 8.336 1 85.06 49 LEU B O 1
ATOM 1476 N N . ASP B 1 50 ? 7.934 32.844 10.297 1 88.19 50 ASP B N 1
ATOM 1477 C CA . ASP B 1 50 ? 8.914 33.594 11.055 1 88.19 50 ASP B CA 1
ATOM 1478 C C . ASP B 1 50 ? 10.125 32.75 11.414 1 88.19 50 ASP B C 1
ATOM 1480 O O . ASP B 1 50 ? 10.133 31.531 11.164 1 88.19 50 ASP B O 1
ATOM 1484 N N . THR B 1 51 ? 11.117 33.406 11.922 1 90.19 51 THR B N 1
ATOM 1485 C CA . THR B 1 51 ? 12.391 32.75 12.188 1 90.19 51 THR B CA 1
ATOM 1486 C C . THR B 1 51 ? 12.219 31.594 13.172 1 90.19 51 THR B C 1
ATOM 1488 O O . THR B 1 51 ? 12.859 30.547 13.039 1 90.19 51 THR B O 1
ATOM 1491 N N . ASN B 1 52 ? 11.383 31.766 14.211 1 91.94 52 ASN B N 1
ATOM 1492 C CA . ASN B 1 52 ? 11.133 30.703 15.188 1 91.94 52 ASN B CA 1
ATOM 1493 C C . ASN B 1 52 ? 10.414 29.516 14.562 1 91.94 52 ASN B C 1
ATOM 1495 O O . ASN B 1 52 ? 10.773 28.375 14.805 1 91.94 52 ASN B O 1
ATOM 1499 N N . GLN B 1 53 ? 9.469 29.797 13.742 1 90.44 53 GLN B N 1
ATOM 1500 C CA . GLN B 1 53 ? 8.75 28.766 13.023 1 90.44 53 GLN B CA 1
ATOM 1501 C C . GLN B 1 53 ? 9.695 27.984 12.102 1 90.44 53 GLN B C 1
ATOM 1503 O O . GLN B 1 53 ? 9.609 26.75 12.016 1 90.44 53 GLN B O 1
ATOM 1508 N N . GLU B 1 54 ? 10.539 28.656 11.492 1 87.94 54 GLU B N 1
ATOM 1509 C CA . GLU B 1 54 ? 11.492 28.016 10.578 1 87.94 54 GLU B CA 1
ATOM 1510 C C . GLU B 1 54 ? 12.438 27.078 11.32 1 87.94 54 GLU B C 1
ATOM 1512 O O . GLU B 1 54 ? 12.742 25.984 10.844 1 87.94 54 GLU B O 1
ATOM 1517 N N . ALA B 1 55 ? 12.891 27.547 12.461 1 92 55 ALA B N 1
ATOM 1518 C CA . ALA B 1 55 ? 13.805 26.719 13.258 1 92 55 ALA B CA 1
ATOM 1519 C C . ALA B 1 55 ? 13.109 25.453 13.742 1 92 55 ALA B C 1
ATOM 1521 O O . ALA B 1 55 ? 13.688 24.359 13.68 1 92 55 ALA B O 1
ATOM 1522 N N . ARG B 1 56 ? 11.914 25.609 14.219 1 93.38 56 ARG B N 1
ATOM 1523 C CA . ARG B 1 56 ? 11.148 24.453 14.703 1 93.38 56 ARG B CA 1
ATOM 1524 C C . ARG B 1 56 ? 10.805 23.516 13.562 1 93.38 56 ARG B C 1
ATOM 1526 O O . ARG B 1 56 ? 10.82 22.297 13.734 1 93.38 56 ARG B O 1
ATOM 1533 N N . LEU B 1 57 ? 10.523 24.094 12.438 1 89.06 57 LEU B N 1
ATOM 1534 C CA . LEU B 1 57 ? 10.242 23.297 11.258 1 89.06 57 LEU B CA 1
ATOM 1535 C C . LEU B 1 57 ? 11.461 22.469 10.859 1 89.06 57 LEU B C 1
ATOM 1537 O O . LEU B 1 57 ? 11.336 21.281 10.516 1 89.06 57 LEU B O 1
ATOM 1541 N N . LYS B 1 58 ? 12.617 23.062 10.898 1 88.56 58 LYS B N 1
ATOM 1542 C CA . LYS B 1 58 ? 13.852 22.375 10.547 1 88.56 58 LYS B CA 1
ATOM 1543 C C . LYS B 1 58 ? 14.094 21.188 11.477 1 88.56 58 LYS B C 1
ATOM 1545 O O . LYS B 1 58 ? 14.492 20.109 11.031 1 88.56 58 LYS B O 1
ATOM 1550 N N . GLU B 1 59 ? 13.828 21.375 12.734 1 93.44 59 GLU B N 1
ATOM 1551 C CA . GLU B 1 59 ? 13.984 20.297 13.703 1 93.44 59 GLU B CA 1
ATOM 1552 C C . GLU B 1 59 ? 13.008 19.156 13.43 1 93.44 59 GLU B C 1
ATOM 1554 O O . GLU B 1 59 ? 13.383 17.984 13.469 1 93.44 59 GLU B O 1
ATOM 1559 N N . LEU B 1 60 ? 11.773 19.562 13.141 1 91.62 60 LEU B N 1
ATOM 1560 C CA . LEU B 1 60 ? 10.742 18.578 12.82 1 91.62 60 LEU B CA 1
ATOM 1561 C C . LEU B 1 60 ? 11.117 17.781 11.57 1 91.62 60 LEU B C 1
ATOM 1563 O O . LEU B 1 60 ? 10.984 16.562 11.539 1 91.62 60 LEU B O 1
ATOM 1567 N N . GLU B 1 61 ? 11.617 18.438 10.594 1 89.44 61 GLU B N 1
ATOM 1568 C CA . GLU B 1 61 ? 11.992 17.797 9.328 1 89.44 61 GLU B CA 1
ATOM 1569 C C . GLU B 1 61 ? 13.156 16.844 9.516 1 89.44 61 GLU B C 1
ATOM 1571 O O . GLU B 1 61 ? 13.18 15.758 8.93 1 89.44 61 GLU B O 1
ATOM 1576 N N . GLN B 1 62 ? 14.109 17.234 10.328 1 91.5 62 GLN B N 1
ATOM 1577 C CA . GLN B 1 62 ? 15.266 16.375 10.578 1 91.5 62 GLN B CA 1
ATOM 1578 C C . GLN B 1 62 ? 14.859 15.102 11.32 1 91.5 62 GLN B C 1
ATOM 1580 O O . GLN B 1 62 ? 15.312 14.008 10.977 1 91.5 62 GLN B O 1
ATOM 1585 N N . ARG B 1 63 ? 14.055 15.258 12.297 1 93.69 63 ARG B N 1
ATOM 1586 C CA . ARG B 1 63 ? 13.586 14.102 13.055 1 93.69 63 ARG B CA 1
ATOM 1587 C C . ARG B 1 63 ? 12.797 13.148 12.164 1 93.69 63 ARG B C 1
ATOM 1589 O O . ARG B 1 63 ? 12.977 11.938 12.227 1 93.69 63 ARG B O 1
ATOM 1596 N N . PHE B 1 64 ? 12 13.75 11.344 1 90.19 64 PHE B N 1
ATOM 1597 C CA . PHE B 1 64 ? 11.211 12.922 10.438 1 90.19 64 PHE B CA 1
ATOM 1598 C C . PHE B 1 64 ? 12.109 12.211 9.43 1 90.19 64 PHE B C 1
ATOM 1600 O O . PHE B 1 64 ? 11.891 11.047 9.109 1 90.19 64 PHE B O 1
ATOM 1607 N N . ALA B 1 65 ? 13.047 12.859 8.891 1 85.5 65 ALA B N 1
ATOM 1608 C CA . ALA B 1 65 ? 13.961 12.273 7.91 1 85.5 65 ALA B CA 1
ATOM 1609 C C . ALA B 1 65 ? 14.648 11.039 8.469 1 85.5 65 ALA B C 1
ATOM 1611 O O . ALA B 1 65 ? 14.781 10.023 7.777 1 85.5 65 ALA B O 1
ATOM 1612 N N . VAL B 1 66 ? 15.047 11.117 9.703 1 92.5 66 VAL B N 1
ATOM 1613 C CA . VAL B 1 66 ? 15.727 10 10.344 1 92.5 66 VAL B CA 1
ATOM 1614 C C . VAL B 1 66 ? 14.75 8.836 10.508 1 92.5 66 VAL B C 1
ATOM 1616 O O . VAL B 1 66 ? 15.078 7.691 10.18 1 92.5 66 VAL B O 1
ATOM 1619 N N . GLU B 1 67 ? 13.57 9.172 10.961 1 92.75 67 GLU B N 1
ATOM 1620 C CA . GLU B 1 67 ? 12.555 8.141 11.172 1 92.75 67 GLU B CA 1
ATOM 1621 C C . GLU B 1 67 ? 12.141 7.488 9.859 1 92.75 67 GLU B C 1
ATOM 1623 O O . GLU B 1 67 ? 12.047 6.262 9.766 1 92.75 67 GLU B O 1
ATOM 1628 N N . ARG B 1 68 ? 11.914 8.297 8.898 1 86.19 68 ARG B N 1
ATOM 1629 C CA . ARG B 1 68 ? 11.508 7.809 7.586 1 86.19 68 ARG B CA 1
ATOM 1630 C C . ARG B 1 68 ? 12.57 6.895 6.988 1 86.19 68 ARG B C 1
ATOM 1632 O O . ARG B 1 68 ? 12.258 5.824 6.465 1 86.19 68 ARG B O 1
ATOM 1639 N N . ARG B 1 69 ? 13.789 7.277 7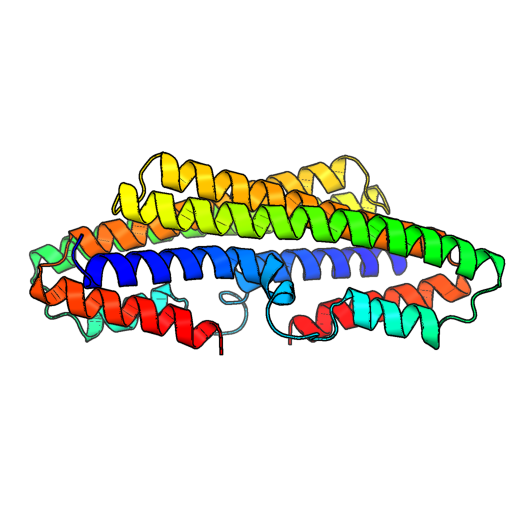.07 1 85.69 69 ARG B N 1
ATOM 1640 C CA . ARG B 1 69 ? 14.883 6.477 6.531 1 85.69 69 ARG B CA 1
ATOM 1641 C C . ARG B 1 69 ? 14.953 5.113 7.211 1 85.69 69 ARG B C 1
ATOM 1643 O O . ARG B 1 69 ? 15.156 4.094 6.551 1 85.69 69 ARG B O 1
ATOM 1650 N N . ALA B 1 70 ? 14.773 5.121 8.477 1 92.38 70 ALA B N 1
ATOM 1651 C CA . ALA B 1 70 ? 14.805 3.869 9.227 1 92.38 70 ALA B CA 1
ATOM 1652 C C . ALA B 1 70 ? 13.672 2.939 8.781 1 92.38 70 ALA B C 1
ATOM 1654 O O . ALA B 1 70 ? 13.891 1.74 8.586 1 92.38 70 ALA B O 1
ATOM 1655 N N . LEU B 1 71 ? 12.516 3.482 8.625 1 87.62 71 LEU B N 1
ATOM 1656 C CA . LEU B 1 71 ? 11.352 2.688 8.234 1 87.62 71 LEU B CA 1
ATOM 1657 C C . LEU B 1 71 ? 11.484 2.213 6.789 1 87.62 71 LEU B C 1
ATOM 1659 O O . LEU B 1 71 ? 11.102 1.087 6.465 1 87.62 71 LEU B O 1
ATOM 1663 N N . GLU B 1 72 ? 12.055 3.012 5.953 1 83.06 72 GLU B N 1
ATOM 1664 C CA . GLU B 1 72 ? 12.297 2.619 4.566 1 83.06 72 GLU B CA 1
ATOM 1665 C C . GLU B 1 72 ? 13.297 1.474 4.484 1 83.06 72 GLU B C 1
ATOM 1667 O O . GLU B 1 72 ? 13.148 0.567 3.664 1 83.06 72 GLU B O 1
ATOM 1672 N N . LEU B 1 73 ? 14.328 1.543 5.277 1 86.12 73 LEU B N 1
ATOM 1673 C CA . LEU B 1 73 ? 15.297 0.456 5.328 1 86.12 73 LEU B CA 1
ATOM 1674 C C . LEU B 1 73 ? 14.648 -0.835 5.809 1 86.12 73 LEU B C 1
ATOM 1676 O O . LEU B 1 73 ? 14.938 -1.915 5.293 1 86.12 73 LEU B O 1
ATOM 1680 N N . GLU B 1 74 ? 13.781 -0.672 6.754 1 88.19 74 GLU B N 1
ATOM 1681 C CA . GLU B 1 74 ? 13.047 -1.839 7.238 1 88.19 74 GLU B CA 1
ATOM 1682 C C . GLU B 1 74 ? 12.172 -2.438 6.141 1 88.19 74 GLU B C 1
ATOM 1684 O O . GLU B 1 74 ? 12.109 -3.66 5.988 1 88.19 74 GLU B O 1
ATOM 1689 N N . LEU B 1 75 ? 11.523 -1.662 5.395 1 83.19 75 LEU B N 1
ATOM 1690 C CA . LEU B 1 75 ? 10.672 -2.125 4.301 1 83.19 75 LEU B CA 1
ATOM 1691 C C . LEU B 1 75 ? 11.5 -2.84 3.236 1 83.19 75 LEU B C 1
ATOM 1693 O O . LEU B 1 75 ? 11.078 -3.867 2.701 1 83.19 75 LEU B O 1
ATOM 1697 N N . ARG B 1 76 ? 12.68 -2.334 2.977 1 81.19 76 ARG B N 1
ATOM 1698 C CA . ARG B 1 76 ? 13.578 -2.982 2.027 1 81.19 76 ARG B CA 1
ATOM 1699 C C . ARG B 1 76 ? 14.016 -4.352 2.535 1 81.19 76 ARG B C 1
ATOM 1701 O O . ARG B 1 76 ? 14.062 -5.316 1.771 1 81.19 76 ARG B O 1
ATOM 1708 N N . ALA B 1 77 ? 14.328 -4.355 3.775 1 86.75 77 ALA B N 1
ATOM 1709 C CA . ALA B 1 77 ? 14.719 -5.625 4.375 1 86.75 77 ALA B CA 1
ATOM 1710 C C . ALA B 1 77 ? 13.578 -6.637 4.328 1 86.75 77 ALA B C 1
ATOM 1712 O O . ALA B 1 77 ? 13.797 -7.82 4.059 1 86.75 77 ALA B O 1
ATOM 1713 N N . ASP B 1 78 ? 12.406 -6.184 4.609 1 84.5 78 ASP B N 1
ATOM 1714 C CA . ASP B 1 78 ? 11.234 -7.055 4.582 1 84.5 78 ASP B CA 1
ATOM 1715 C C . ASP B 1 78 ? 10.977 -7.578 3.174 1 84.5 78 ASP B C 1
ATOM 1717 O O . ASP B 1 78 ? 10.57 -8.734 2.998 1 84.5 78 ASP B O 1
ATOM 1721 N N . ASN B 1 79 ? 11.172 -6.801 2.205 1 79 79 ASN B N 1
ATOM 1722 C CA . ASN B 1 79 ? 11.047 -7.238 0.82 1 79 79 ASN B CA 1
ATOM 1723 C C . ASN B 1 79 ? 12.047 -8.336 0.482 1 79 79 ASN B C 1
ATOM 1725 O O . ASN B 1 79 ? 11.703 -9.305 -0.205 1 79 79 ASN B O 1
ATOM 1729 N N . ALA B 1 80 ? 13.242 -8.117 0.923 1 81.62 80 ALA B N 1
ATOM 1730 C CA . ALA B 1 80 ? 14.258 -9.148 0.713 1 81.62 80 ALA B CA 1
ATOM 1731 C C . ALA B 1 80 ? 13.875 -10.453 1.408 1 81.62 80 ALA B C 1
ATOM 1733 O O . ALA B 1 80 ? 14.023 -11.531 0.836 1 81.62 80 ALA B O 1
ATOM 1734 N N . ARG B 1 81 ? 13.383 -10.359 2.6 1 87.69 81 ARG B N 1
ATOM 1735 C CA . ARG B 1 81 ? 12.93 -11.523 3.348 1 87.69 81 ARG B CA 1
ATOM 1736 C C . ARG B 1 81 ? 11.773 -12.219 2.637 1 87.69 81 ARG B C 1
ATOM 1738 O O . ARG B 1 81 ? 11.703 -13.453 2.613 1 87.69 81 ARG B O 1
ATOM 1745 N N . LEU B 1 82 ? 10.875 -11.445 2.127 1 85.5 82 LEU B N 1
ATOM 1746 C CA . LEU B 1 82 ? 9.742 -12 1.386 1 85.5 82 LEU B CA 1
ATOM 1747 C C . LEU B 1 82 ? 10.227 -12.773 0.165 1 85.5 82 LEU B C 1
ATOM 1749 O O . LEU B 1 82 ? 9.773 -13.898 -0.083 1 85.5 82 LEU B O 1
ATOM 1753 N N . ALA B 1 83 ? 11.156 -12.203 -0.569 1 81.44 83 ALA B N 1
ATOM 1754 C CA . ALA B 1 83 ? 11.727 -12.875 -1.736 1 81.44 83 ALA B CA 1
ATOM 1755 C C . ALA B 1 83 ? 12.383 -14.195 -1.346 1 81.44 83 ALA B C 1
ATOM 1757 O O . ALA B 1 83 ? 12.188 -15.211 -2.014 1 81.44 83 ALA B O 1
ATOM 1758 N N . GLU B 1 84 ? 13.133 -14.133 -0.304 1 86 84 GLU B N 1
ATOM 1759 C CA . GLU B 1 84 ? 13.805 -15.336 0.183 1 86 84 GLU B CA 1
ATOM 1760 C C . GLU B 1 84 ? 12.789 -16.391 0.62 1 86 84 GLU B C 1
ATOM 1762 O O . GLU B 1 84 ? 12.977 -17.578 0.357 1 86 84 GLU B O 1
ATOM 1767 N N . ALA B 1 85 ? 11.789 -15.945 1.306 1 89.88 85 ALA B N 1
ATOM 1768 C CA . ALA B 1 85 ? 10.758 -16.859 1.784 1 89.88 85 ALA B CA 1
ATOM 1769 C C . ALA B 1 85 ? 10.047 -17.547 0.619 1 89.88 85 ALA B C 1
ATOM 1771 O O . ALA B 1 85 ? 9.812 -18.75 0.646 1 89.88 85 ALA B O 1
ATOM 1772 N N . ILE B 1 86 ? 9.703 -16.781 -0.398 1 84.12 86 ILE B N 1
ATOM 1773 C CA . ILE B 1 86 ? 9.031 -17.328 -1.568 1 84.12 86 ILE B CA 1
ATOM 1774 C C . ILE B 1 86 ? 9.945 -18.344 -2.266 1 84.12 86 ILE B C 1
ATOM 1776 O O . ILE B 1 86 ? 9.484 -19.391 -2.711 1 84.12 86 ILE B O 1
ATOM 1780 N N . GLU B 1 87 ? 11.219 -18.031 -2.383 1 83.62 87 GLU B N 1
ATOM 1781 C CA . GLU B 1 87 ? 12.195 -18.922 -2.996 1 83.62 87 GLU B CA 1
ATOM 1782 C C . GLU B 1 87 ? 12.336 -20.219 -2.197 1 83.62 87 GLU B C 1
ATOM 1784 O O . GLU B 1 87 ? 12.477 -21.297 -2.775 1 83.62 87 GLU B O 1
ATOM 1789 N N . ALA B 1 88 ? 12.32 -20.094 -0.964 1 86.75 88 ALA B N 1
ATOM 1790 C CA . ALA B 1 88 ? 12.539 -21.25 -0.099 1 86.75 88 ALA B CA 1
ATOM 1791 C C . ALA B 1 88 ? 11.305 -22.141 -0.054 1 86.75 88 ALA B C 1
ATOM 1793 O O . ALA B 1 88 ? 11.422 -23.359 -0.067 1 86.75 88 ALA B O 1
ATOM 1794 N N . GLU B 1 89 ? 10.125 -21.453 -0.05 1 89.25 89 GLU B N 1
ATOM 1795 C CA . GLU B 1 89 ? 8.898 -22.203 0.185 1 89.25 89 GLU B CA 1
ATOM 1796 C C . GLU B 1 89 ? 8.211 -22.562 -1.129 1 89.25 89 GLU B C 1
ATOM 1798 O O . GLU B 1 89 ? 7.359 -23.453 -1.171 1 89.25 89 GLU B O 1
ATOM 1803 N N . HIS B 1 90 ? 8.586 -21.828 -2.297 1 79.88 90 HIS B N 1
ATOM 1804 C CA . HIS B 1 90 ? 7.965 -22.031 -3.602 1 79.88 90 HIS B CA 1
ATOM 1805 C C . HIS B 1 90 ? 6.445 -22.016 -3.492 1 79.88 90 HIS B C 1
ATOM 1807 O O . HIS B 1 90 ? 5.77 -22.859 -4.094 1 79.88 90 HIS B O 1
ATOM 1813 N N . GLY B 1 91 ? 5.938 -21.25 -2.607 1 79.5 91 GLY B N 1
ATOM 1814 C CA . GLY B 1 91 ? 4.516 -21.156 -2.32 1 79.5 91 GLY B CA 1
ATOM 1815 C C . GLY B 1 91 ? 4.191 -20.094 -1.274 1 79.5 91 GLY B C 1
ATOM 1816 O O . GLY B 1 91 ? 4.938 -19.141 -1.103 1 79.5 91 GLY B O 1
ATOM 1817 N N . ASN B 1 92 ? 3.023 -20.219 -0.798 1 83.94 92 ASN B N 1
ATOM 1818 C CA . ASN B 1 92 ? 2.551 -19.281 0.207 1 83.94 92 ASN B CA 1
ATOM 1819 C C . ASN B 1 92 ? 2.611 -19.875 1.61 1 83.94 92 ASN B C 1
ATOM 1821 O O . ASN B 1 92 ? 1.62 -19.844 2.344 1 83.94 92 ASN B O 1
ATOM 1825 N N . GLY B 1 93 ? 3.842 -20.359 1.927 1 91.62 93 GLY B N 1
ATOM 1826 C CA . GLY B 1 93 ? 4.039 -20.969 3.227 1 91.62 93 GLY B CA 1
ATOM 1827 C C . GLY B 1 93 ? 4.121 -19.969 4.359 1 91.62 93 GLY B C 1
ATOM 1828 O O . GLY B 1 93 ? 3.883 -18.781 4.16 1 91.62 93 GLY B O 1
ATOM 1829 N N . PRO B 1 94 ? 4.379 -20.438 5.594 1 94.88 94 PRO B N 1
ATOM 1830 C CA . PRO B 1 94 ? 4.344 -19.609 6.801 1 94.88 94 PRO B CA 1
ATOM 1831 C C . PRO B 1 94 ? 5.383 -18.484 6.77 1 94.88 94 PRO B C 1
ATOM 1833 O O . PRO B 1 94 ? 5.148 -17.406 7.328 1 94.88 94 PRO B O 1
ATOM 1836 N N . ARG B 1 95 ? 6.539 -18.75 6.156 1 93.5 95 ARG B N 1
ATOM 1837 C CA . ARG B 1 95 ? 7.551 -17.703 6.086 1 93.5 95 ARG B CA 1
ATOM 1838 C C . ARG B 1 95 ? 7.102 -16.562 5.176 1 93.5 95 ARG B C 1
ATOM 1840 O O . ARG B 1 95 ? 7.379 -15.391 5.449 1 93.5 95 ARG B O 1
ATOM 1847 N N . VAL B 1 96 ? 6.422 -16.859 4.129 1 90.69 96 VAL B N 1
ATOM 1848 C CA . VAL B 1 96 ? 5.879 -15.852 3.223 1 90.69 96 VAL B CA 1
ATOM 1849 C C . VAL B 1 96 ? 4.824 -15.023 3.945 1 90.69 96 VAL B C 1
ATOM 1851 O O . VAL B 1 96 ? 4.859 -13.789 3.908 1 90.69 96 VAL B O 1
ATOM 1854 N N . ALA B 1 97 ? 3.945 -15.703 4.668 1 92.44 97 ALA B N 1
ATOM 1855 C CA . ALA B 1 97 ? 2.895 -15.016 5.414 1 92.44 97 ALA B CA 1
ATOM 1856 C C . ALA B 1 97 ? 3.49 -14.062 6.449 1 92.44 97 ALA B C 1
ATOM 1858 O O . ALA B 1 97 ? 3.033 -12.93 6.594 1 92.44 97 ALA B O 1
ATOM 1859 N N . ALA B 1 98 ? 4.496 -14.539 7.105 1 93.81 98 ALA B N 1
ATOM 1860 C CA . ALA B 1 98 ? 5.141 -13.727 8.133 1 93.81 98 ALA B CA 1
ATOM 1861 C C . ALA B 1 98 ? 5.82 -12.508 7.527 1 93.81 98 ALA B C 1
ATOM 1863 O O . ALA B 1 98 ? 5.789 -11.422 8.102 1 93.81 98 ALA B O 1
ATOM 1864 N N . ALA B 1 99 ? 6.461 -12.711 6.418 1 89.88 99 ALA B N 1
ATOM 1865 C CA . ALA B 1 99 ? 7.137 -11.609 5.746 1 89.88 99 ALA B CA 1
ATOM 1866 C C . ALA B 1 99 ? 6.137 -10.547 5.289 1 89.88 99 ALA B C 1
ATOM 1868 O O . ALA B 1 99 ? 6.398 -9.352 5.391 1 89.88 99 ALA B O 1
ATOM 1869 N N . VAL B 1 100 ? 4.961 -10.953 4.789 1 87.88 100 VAL B N 1
ATOM 1870 C CA . VAL B 1 100 ? 3.91 -10.031 4.371 1 87.88 100 VAL B CA 1
ATOM 1871 C C . VAL B 1 100 ? 3.412 -9.234 5.578 1 87.88 100 VAL B C 1
ATOM 1873 O O . VAL B 1 100 ? 3.275 -8.016 5.508 1 87.88 100 VAL B O 1
ATOM 1876 N N . ASP B 1 101 ? 3.217 -9.969 6.668 1 91.88 101 ASP B N 1
ATOM 1877 C CA . ASP B 1 101 ? 2.748 -9.297 7.883 1 91.88 101 ASP B CA 1
ATOM 1878 C C . ASP B 1 101 ? 3.746 -8.242 8.352 1 91.88 101 ASP B C 1
ATOM 1880 O O . ASP B 1 101 ? 3.359 -7.125 8.695 1 91.88 101 ASP B O 1
ATOM 1884 N N . ARG B 1 102 ? 4.973 -8.609 8.375 1 91.19 102 ARG B N 1
ATOM 1885 C CA . ARG B 1 102 ? 6.008 -7.672 8.805 1 91.19 102 ARG B CA 1
ATOM 1886 C C . ARG B 1 102 ? 6.066 -6.457 7.883 1 91.19 102 ARG B C 1
ATOM 1888 O O . ARG B 1 102 ? 6.234 -5.328 8.352 1 91.19 102 ARG B O 1
ATOM 1895 N N . SER B 1 103 ? 5.969 -6.664 6.621 1 87.06 103 SER B N 1
ATOM 1896 C CA . SER B 1 103 ? 6.004 -5.578 5.648 1 87.06 103 SER B CA 1
ATOM 1897 C C . SER B 1 103 ? 4.863 -4.59 5.875 1 87.06 103 SER B C 1
ATOM 1899 O O . SER B 1 103 ? 5.078 -3.377 5.887 1 87.06 103 SER B O 1
ATOM 1901 N N . HIS B 1 104 ? 3.697 -5.074 6.125 1 87.19 104 HIS B N 1
ATOM 1902 C CA . HIS B 1 104 ? 2.551 -4.191 6.293 1 87.19 104 HIS B CA 1
ATOM 1903 C C . HIS B 1 104 ? 2.574 -3.506 7.656 1 87.19 104 HIS B C 1
ATOM 1905 O O . HIS B 1 104 ? 2.096 -2.379 7.797 1 87.19 104 HIS B O 1
ATOM 1911 N N . ALA B 1 105 ? 3.186 -4.16 8.664 1 89.81 105 ALA B N 1
ATOM 1912 C CA . ALA B 1 105 ? 3.402 -3.482 9.938 1 89.81 105 ALA B CA 1
ATOM 1913 C C . ALA B 1 105 ? 4.328 -2.279 9.766 1 89.81 105 ALA B C 1
ATOM 1915 O O . ALA B 1 105 ? 4.047 -1.195 10.281 1 89.81 105 ALA B O 1
ATOM 1916 N N . ALA B 1 106 ? 5.387 -2.48 8.992 1 86.69 106 ALA B N 1
ATOM 1917 C CA . ALA B 1 106 ? 6.328 -1.395 8.742 1 86.69 106 ALA B CA 1
ATOM 1918 C C . ALA B 1 106 ? 5.676 -0.287 7.914 1 86.69 106 ALA B C 1
ATOM 1920 O O . ALA B 1 106 ? 5.93 0.897 8.148 1 86.69 106 ALA B O 1
ATOM 1921 N N . MET B 1 107 ? 4.875 -0.627 7.016 1 84.88 107 MET B N 1
ATOM 1922 C CA . MET B 1 107 ? 4.152 0.357 6.219 1 84.88 107 MET B CA 1
ATOM 1923 C C . MET B 1 107 ? 3.205 1.175 7.09 1 84.88 107 MET B C 1
ATOM 1925 O O . MET B 1 107 ? 3.072 2.387 6.902 1 84.88 107 MET B O 1
ATOM 1929 N N . GLY B 1 108 ? 2.51 0.448 7.969 1 85.5 108 GLY B N 1
ATOM 1930 C CA . GLY B 1 108 ? 1.668 1.16 8.922 1 85.5 108 GLY B CA 1
ATOM 1931 C C . GLY B 1 108 ? 2.436 2.158 9.766 1 85.5 108 GLY B C 1
ATOM 1932 O O . GLY B 1 108 ? 1.973 3.277 9.984 1 85.5 108 GLY B O 1
ATOM 1933 N N . GLU B 1 109 ? 3.613 1.774 10.18 1 90 109 GLU B N 1
ATOM 1934 C CA . GLU B 1 109 ? 4.453 2.67 10.977 1 90 109 GLU B CA 1
ATOM 1935 C C . GLU B 1 109 ? 4.887 3.883 10.156 1 90 109 GLU B C 1
ATOM 1937 O O . GLU B 1 109 ? 4.918 5.004 10.672 1 90 109 GLU B O 1
ATOM 1942 N N . LEU B 1 110 ? 5.25 3.662 8.953 1 85.31 110 LEU B N 1
ATOM 1943 C CA . LEU B 1 110 ? 5.625 4.766 8.078 1 85.31 110 LEU B CA 1
ATOM 1944 C C . LEU B 1 110 ? 4.457 5.734 7.891 1 85.31 110 LEU B C 1
ATOM 1946 O O . LEU B 1 110 ? 4.641 6.949 7.934 1 85.31 110 LEU B O 1
ATOM 1950 N N . GLN B 1 111 ? 3.322 5.195 7.711 1 84.25 111 GLN B N 1
ATOM 1951 C CA . GLN B 1 111 ? 2.143 6.035 7.535 1 84.25 111 GLN B CA 1
ATOM 1952 C C . GLN B 1 111 ? 1.849 6.84 8.797 1 84.25 111 GLN B C 1
ATOM 1954 O O . GLN B 1 111 ? 1.543 8.031 8.727 1 84.25 111 GLN B O 1
ATOM 1959 N N . LYS B 1 112 ? 1.976 6.23 9.891 1 88.12 112 LYS B N 1
ATOM 1960 C CA . LYS B 1 112 ? 1.739 6.926 11.148 1 88.12 112 LYS B CA 1
ATOM 1961 C C . LYS B 1 112 ? 2.777 8.023 11.375 1 88.12 112 LYS B C 1
ATOM 1963 O O . LYS B 1 112 ? 2.443 9.117 11.828 1 88.12 112 LYS B O 1
ATOM 1968 N N . ALA B 1 113 ? 3.992 7.684 11.055 1 86.88 113 ALA B N 1
ATOM 1969 C CA . ALA B 1 113 ? 5.051 8.68 11.18 1 86.88 113 ALA B CA 1
ATOM 1970 C C . ALA B 1 113 ? 4.797 9.875 10.258 1 86.88 113 ALA B C 1
ATOM 1972 O O . ALA B 1 113 ? 5.027 11.023 10.641 1 86.88 113 ALA B O 1
ATOM 1973 N N . THR B 1 114 ? 4.34 9.594 9.086 1 83.94 114 THR B N 1
ATOM 1974 C CA . THR B 1 114 ? 4.051 10.633 8.109 1 83.94 114 THR B CA 1
ATOM 1975 C C . THR B 1 114 ? 2.896 11.516 8.586 1 83.94 114 THR B C 1
ATOM 1977 O O . THR B 1 114 ? 2.986 12.742 8.539 1 83.94 114 THR B O 1
ATOM 1980 N N . LEU B 1 115 ? 1.871 10.867 9.078 1 83.31 115 LEU B N 1
ATOM 1981 C CA . LEU B 1 115 ? 0.73 11.617 9.594 1 83.31 115 LEU B CA 1
ATOM 1982 C C . LEU B 1 115 ? 1.14 12.484 10.781 1 83.31 115 LEU B C 1
ATOM 1984 O O . LEU B 1 115 ? 0.761 13.656 10.852 1 83.31 115 LEU B O 1
ATOM 1988 N N . ALA B 1 116 ? 1.89 11.875 11.648 1 87.5 116 ALA B N 1
ATOM 1989 C CA . ALA B 1 116 ? 2.363 12.617 12.805 1 87.5 116 ALA B CA 1
ATOM 1990 C C . ALA B 1 116 ? 3.188 13.836 12.383 1 87.5 116 ALA B C 1
ATOM 1992 O O . ALA B 1 116 ? 3.062 14.914 12.961 1 87.5 116 ALA B O 1
ATOM 1993 N N . HIS B 1 117 ? 4 13.633 11.422 1 86.81 117 HIS B N 1
ATOM 1994 C CA . HIS B 1 117 ? 4.82 14.719 10.891 1 86.81 117 HIS B CA 1
ATOM 1995 C C . HIS B 1 117 ? 3.957 15.828 10.312 1 86.81 117 HIS B C 1
ATOM 1997 O O . HIS B 1 117 ? 4.184 17.016 10.602 1 86.81 117 HIS B O 1
ATOM 2003 N N . ILE B 1 118 ? 2.988 15.539 9.531 1 82.06 118 ILE B N 1
ATOM 2004 C CA . ILE B 1 118 ? 2.109 16.5 8.883 1 82.06 118 ILE B CA 1
ATOM 2005 C C . ILE B 1 118 ? 1.353 17.297 9.945 1 82.06 118 ILE B C 1
ATOM 2007 O O . ILE B 1 118 ? 1.278 18.531 9.867 1 82.06 118 ILE B O 1
ATOM 2011 N N . PHE B 1 119 ? 0.893 16.609 10.906 1 85.12 119 PHE B N 1
ATOM 2012 C CA . PHE B 1 119 ? 0.132 17.281 11.953 1 85.12 119 PHE B CA 1
ATOM 2013 C C . PHE B 1 119 ? 1.041 18.172 12.797 1 85.12 119 PHE B C 1
ATOM 2015 O O . PHE B 1 119 ? 0.631 19.25 13.25 1 85.12 119 PHE B O 1
ATOM 2022 N N . ALA B 1 120 ? 2.191 17.688 13.047 1 87.94 120 ALA B N 1
ATOM 2023 C CA . ALA B 1 120 ? 3.152 18.5 13.797 1 87.94 120 ALA B CA 1
ATOM 2024 C C . ALA B 1 120 ? 3.492 19.781 13.047 1 87.94 120 ALA B C 1
ATOM 2026 O O . ALA B 1 120 ? 3.635 20.844 13.656 1 87.94 120 ALA B O 1
ATOM 2027 N N . MET B 1 121 ? 3.635 19.672 11.758 1 86.06 121 MET B N 1
ATOM 2028 C CA . MET B 1 121 ? 3.889 20.859 10.938 1 86.06 121 MET B CA 1
ATOM 2029 C C . MET B 1 121 ? 2.719 21.828 11.016 1 86.06 121 MET B C 1
ATOM 2031 O O . MET B 1 121 ? 2.922 23.047 11.18 1 86.06 121 MET B O 1
ATOM 2035 N N . ARG B 1 122 ? 1.589 21.25 10.898 1 83.94 122 ARG B N 1
ATOM 2036 C CA . ARG B 1 122 ? 0.388 22.078 10.945 1 83.94 122 ARG B CA 1
ATOM 2037 C C . ARG B 1 122 ? 0.306 22.859 12.258 1 83.94 122 ARG B C 1
ATOM 2039 O O . ARG B 1 122 ? -0.132 24 12.289 1 83.94 122 ARG B O 1
ATOM 2046 N N . GLN B 1 123 ? 0.749 22.266 13.297 1 87.44 123 GLN B N 1
ATOM 2047 C CA . GLN B 1 123 ? 0.644 22.859 14.625 1 87.44 123 GLN B CA 1
ATOM 2048 C C . GLN B 1 123 ? 1.633 24 14.797 1 87.44 123 GLN B C 1
ATOM 2050 O O . GLN B 1 123 ? 1.478 24.828 15.695 1 87.44 123 GLN B O 1
ATOM 2055 N N . LEU B 1 124 ? 2.58 24.078 13.938 1 87.81 124 LEU B N 1
ATOM 2056 C CA . LEU B 1 124 ? 3.57 25.141 13.992 1 87.81 124 LEU B CA 1
ATOM 2057 C C . LEU B 1 124 ? 3.029 26.422 13.359 1 87.81 124 LEU B C 1
ATOM 2059 O O . LEU B 1 124 ? 3.59 27.5 13.555 1 87.81 124 LEU B O 1
ATOM 2063 N N . LEU B 1 125 ? 1.938 26.312 12.578 1 86.12 125 LEU B N 1
ATOM 2064 C CA . LEU B 1 125 ? 1.488 27.391 11.711 1 86.12 125 LEU B CA 1
ATOM 2065 C C . LEU B 1 125 ? 0.432 28.25 12.398 1 86.12 125 LEU B C 1
ATOM 2067 O O . LEU B 1 125 ? -0.315 27.75 13.25 1 86.12 125 LEU B O 1
ATOM 2071 N N . ARG B 1 126 ? 0.472 29.469 12.062 1 88.31 126 ARG B N 1
ATOM 2072 C CA . ARG B 1 126 ? -0.604 30.375 12.477 1 88.31 126 ARG B CA 1
ATOM 2073 C C . ARG B 1 126 ? -1.881 30.094 11.688 1 88.31 126 ARG B C 1
ATOM 2075 O O . ARG B 1 126 ? -1.837 29.484 10.617 1 88.31 126 ARG B O 1
ATOM 2082 N N . PRO B 1 127 ? -3.008 30.547 12.188 1 82.56 127 PRO B N 1
ATOM 2083 C CA . PRO B 1 127 ? -4.281 30.25 11.531 1 82.56 127 PRO B CA 1
ATOM 2084 C C . PRO B 1 127 ? -4.301 30.672 10.062 1 82.56 127 PRO B C 1
ATOM 2086 O O . PRO B 1 127 ? -4.852 29.953 9.219 1 82.56 127 PRO B O 1
ATOM 2089 N N . ASP B 1 128 ? -3.715 31.812 9.703 1 78.19 128 ASP B N 1
ATOM 2090 C CA . ASP B 1 128 ? -3.686 32.25 8.312 1 78.19 128 ASP B CA 1
ATOM 2091 C C . ASP B 1 128 ? -2.809 31.344 7.465 1 78.19 128 ASP B C 1
ATOM 2093 O O . ASP B 1 128 ? -3.121 31.078 6.305 1 78.19 128 ASP B O 1
ATOM 2097 N N . GLN B 1 129 ? -1.774 30.844 8.078 1 82.06 129 GLN B N 1
ATOM 2098 C CA . GLN B 1 129 ? -0.841 29.953 7.398 1 82.06 129 GLN B CA 1
ATOM 2099 C C . GLN B 1 129 ? -1.423 28.547 7.273 1 82.06 129 GLN B C 1
ATOM 2101 O O . GLN B 1 129 ? -1.145 27.844 6.305 1 82.06 129 GLN B O 1
ATOM 2106 N N . THR B 1 130 ? -2.279 28.188 8.203 1 82.25 130 THR B N 1
ATOM 2107 C CA . THR B 1 130 ? -2.822 26.844 8.273 1 82.25 130 THR B CA 1
ATOM 2108 C C . THR B 1 130 ? -3.73 26.562 7.082 1 82.25 130 THR B C 1
ATOM 2110 O O . THR B 1 130 ? -3.719 25.453 6.531 1 82.25 130 THR B O 1
ATOM 2113 N N . ALA B 1 131 ? -4.465 27.469 6.707 1 76.81 131 ALA B N 1
ATOM 2114 C CA . ALA B 1 131 ? -5.352 27.297 5.559 1 76.81 131 ALA B CA 1
ATOM 2115 C C . ALA B 1 131 ? -4.551 27.016 4.289 1 76.81 131 ALA B C 1
ATOM 2117 O O . ALA B 1 131 ? -4.945 26.188 3.469 1 76.81 131 ALA B O 1
ATOM 2118 N N . GLN B 1 132 ? -3.488 27.75 4.16 1 77.31 132 GLN B N 1
ATOM 2119 C CA . GLN B 1 132 ? -2.631 27.547 2.998 1 77.31 132 GLN B CA 1
ATOM 2120 C C . GLN B 1 132 ? -1.981 26.172 3.027 1 77.31 132 GLN B C 1
ATOM 2122 O O . GLN B 1 132 ? -1.866 25.516 1.994 1 77.31 132 GLN B O 1
ATOM 2127 N N . PHE B 1 133 ? -1.566 25.891 4.172 1 79.19 133 PHE B N 1
ATOM 2128 C CA . PHE B 1 133 ? -0.965 24.578 4.367 1 79.19 133 PHE B CA 1
ATOM 2129 C C . PHE B 1 133 ? -1.949 23.469 4.008 1 79.19 133 PHE B C 1
ATOM 2131 O O . PHE B 1 133 ? -1.605 22.547 3.275 1 79.19 133 PHE B O 1
ATOM 2138 N N . ASP B 1 134 ? -3.148 23.562 4.5 1 78.19 134 ASP B N 1
ATOM 2139 C CA . ASP B 1 134 ? -4.176 22.547 4.266 1 78.19 134 ASP B CA 1
ATOM 2140 C C . ASP B 1 134 ? -4.461 22.391 2.773 1 78.19 134 ASP B C 1
ATOM 2142 O O . ASP B 1 134 ? -4.602 21.281 2.279 1 78.19 134 ASP B O 1
ATOM 2146 N N . ARG B 1 135 ? -4.477 23.438 2.066 1 74.62 135 ARG B N 1
ATOM 2147 C CA . ARG B 1 135 ? -4.719 23.406 0.628 1 74.62 135 ARG B CA 1
ATOM 2148 C C . ARG B 1 135 ? -3.57 22.703 -0.099 1 74.62 135 ARG B C 1
ATOM 2150 O O . ARG B 1 135 ? -3.797 21.938 -1.038 1 74.62 135 ARG B O 1
ATOM 2157 N N . ALA B 1 136 ? -2.418 22.969 0.365 1 71.44 136 ALA B N 1
ATOM 2158 C CA . ALA B 1 136 ? -1.236 22.375 -0.257 1 71.44 136 ALA B CA 1
ATOM 2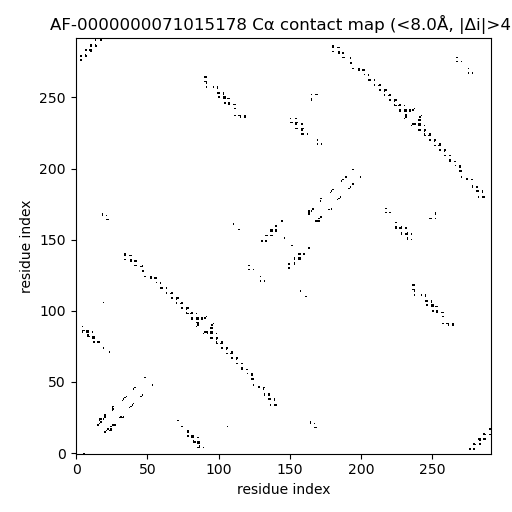159 C C . ALA B 1 136 ? -1.194 20.875 -0.026 1 71.44 136 ALA B C 1
ATOM 2161 O O . ALA B 1 136 ? -0.835 20.109 -0.927 1 71.44 136 ALA B O 1
ATOM 2162 N N . VAL B 1 137 ? -1.543 20.547 1.149 1 72.12 137 VAL B N 1
ATOM 2163 C CA . VAL B 1 137 ? -1.539 19.125 1.506 1 72.12 137 VAL B CA 1
ATOM 2164 C C . VAL B 1 137 ? -2.58 18.375 0.674 1 72.12 137 VAL B C 1
ATOM 2166 O O . VAL B 1 137 ? -2.299 17.312 0.133 1 72.12 137 VAL B O 1
ATOM 2169 N N . VAL B 1 138 ? -3.748 18.938 0.593 1 68.56 138 VAL B N 1
ATOM 2170 C CA . VAL B 1 138 ? -4.824 18.328 -0.175 1 68.56 138 VAL B CA 1
ATOM 2171 C C . VAL B 1 138 ? -4.406 18.188 -1.638 1 68.56 138 VAL B C 1
ATOM 2173 O O . VAL B 1 138 ? -4.609 17.141 -2.254 1 68.56 138 VAL B O 1
ATOM 2176 N N . LYS B 1 139 ? -3.854 19.172 -2.174 1 66.56 139 LYS B N 1
ATOM 2177 C CA . LYS B 1 139 ? -3.42 19.156 -3.568 1 66.56 139 LYS B CA 1
ATOM 2178 C C . LYS B 1 139 ? -2.367 18.078 -3.805 1 66.56 139 LYS B C 1
ATOM 2180 O O . LYS B 1 139 ? -2.418 17.359 -4.805 1 66.56 139 LYS B O 1
ATOM 2185 N N . ALA B 1 140 ? -1.434 18.062 -2.906 1 62.75 140 ALA B N 1
ATOM 2186 C CA . ALA B 1 140 ? -0.352 17.094 -3.023 1 62.75 140 ALA B CA 1
ATOM 2187 C C . ALA B 1 140 ? -0.894 15.664 -3.012 1 62.75 140 ALA B C 1
ATOM 2189 O O . ALA B 1 140 ? -0.418 14.805 -3.76 1 62.75 140 ALA B O 1
ATOM 2190 N N . LEU B 1 141 ? -1.897 15.484 -2.227 1 60 141 LEU B N 1
ATOM 2191 C CA . LEU B 1 141 ? -2.418 14.133 -2.037 1 60 141 LEU B CA 1
ATOM 2192 C C . LEU B 1 141 ? -3.426 13.781 -3.127 1 60 141 LEU B C 1
ATOM 2194 O O . LEU B 1 141 ? -3.637 12.609 -3.426 1 60 141 LEU B O 1
ATOM 2198 N N . THR B 1 142 ? -4.027 14.797 -3.701 1 58.69 142 THR B N 1
ATOM 2199 C CA . THR B 1 142 ? -5.008 14.539 -4.746 1 58.69 142 THR B CA 1
ATOM 2200 C C . THR B 1 142 ? -4.344 14.5 -6.121 1 58.69 142 THR B C 1
ATOM 2202 O O . THR B 1 142 ? -4.871 13.898 -7.055 1 58.69 142 THR B O 1
ATOM 2205 N N . ASP B 1 143 ? -3.391 15.219 -6.34 1 54.53 143 ASP B N 1
ATOM 2206 C CA . ASP B 1 143 ? -2.646 15.172 -7.594 1 54.53 143 ASP B CA 1
ATOM 2207 C C . ASP B 1 143 ? -2.021 13.789 -7.809 1 54.53 143 ASP B C 1
ATOM 2209 O O . ASP B 1 143 ? -1.936 13.312 -8.945 1 54.53 143 ASP B O 1
ATOM 2213 N N . ASP B 1 144 ? -1.583 13.211 -6.832 1 46.03 144 ASP B N 1
ATOM 2214 C CA . ASP B 1 144 ? -0.98 11.891 -6.961 1 46.03 144 ASP B CA 1
ATOM 2215 C C . ASP B 1 144 ? -2.035 10.836 -7.293 1 46.03 144 ASP B C 1
ATOM 2217 O O . ASP B 1 144 ? -1.721 9.805 -7.887 1 46.03 144 ASP B O 1
ATOM 2221 N N . ALA B 1 145 ? -3.211 11.055 -6.848 1 41.91 145 ALA B N 1
ATOM 2222 C CA . ALA B 1 145 ? -4.328 10.188 -7.215 1 41.91 145 ALA B CA 1
ATOM 2223 C C . ALA B 1 145 ? -4.715 10.375 -8.68 1 41.91 145 ALA B C 1
ATOM 2225 O O . ALA B 1 145 ? -5.5 9.602 -9.227 1 41.91 145 ALA B O 1
ATOM 2226 N N . ARG B 1 146 ? -4.312 11.344 -9.484 1 37.47 146 ARG B N 1
ATOM 2227 C CA . ARG B 1 146 ? -4.555 11.516 -10.914 1 37.47 146 ARG B CA 1
ATOM 2228 C C . ARG B 1 146 ? -3.537 10.734 -11.742 1 37.47 146 ARG B C 1
ATOM 2230 O O . ARG B 1 146 ? -2.369 10.633 -11.359 1 37.47 146 ARG B O 1
#

Solvent-accessible surface area (backbone atoms only — not comparable to full-atom values): 15065 Å² total; per-residue (Å²): 127,54,71,62,43,52,46,52,25,47,32,50,44,34,50,48,36,50,51,41,14,65,63,38,41,42,61,69,51,78,84,44,67,37,56,59,50,41,37,43,50,43,49,66,72,65,44,92,67,51,73,69,47,47,52,54,46,50,52,53,50,53,56,44,52,55,51,50,50,53,40,52,51,49,41,52,50,28,47,51,48,28,33,50,24,29,54,74,55,74,43,73,40,71,58,27,51,49,25,44,47,51,33,26,51,40,50,29,50,45,50,48,52,50,49,41,50,54,47,53,54,51,69,64,44,51,77,79,48,37,56,55,49,43,52,41,50,39,49,43,48,55,57,67,74,100,128,56,70,65,56,50,52,41,30,46,40,52,35,47,41,56,34,41,58,51,17,61,65,44,37,66,58,68,53,75,85,52,73,38,54,59,48,46,40,44,50,45,52,67,72,65,42,93,66,51,73,69,47,48,53,53,47,52,53,52,50,53,54,45,52,55,52,50,50,54,40,52,52,50,41,51,50,29,45,52,48,25,30,49,27,24,61,73,54,74,43,73,41,71,57,26,53,49,25,43,46,52,35,28,53,40,50,30,50,46,51,49,51,50,48,43,49,54,46,54,54,50,69,63,45,51,76,78,49,35,57,55,49,51,52,46,47,36,48,42,41,50,55,68,74,100

Nearest PDB structures (foldseek):
  2y3d-assembly1_A  TM=9.074E-01  e=2.580E-06  Cupriavidus metallidurans CH34
  2y3g-assembly2_B  TM=8.141E-01  e=1.225E-06  Cupriavidus metallidurans CH34
  4clv-assembly1_B  TM=7.201E-01  e=6.130E-07  Cupriavidus metallidurans
  4wwf-assembly2_B-2  TM=8.651E-01  e=3.192E-06  Cupriavidus metallidurans CH34
  3zg1-assembly1_D  TM=8.126E-01  e=1.977E-06  Cupriavidus metallidurans CH34

InterPro domains:
  IPR025961 Heavy-metal resistance protein [PF13801] (9-132)

Foldseek 3Di:
DPPLLVVVLVVLLVVLCVVCLVVCVVPPPPVPCNLVNLLVVLLVPPFPDDPVLVVVLVVLVVVLVVVLVVLVVQLVVLSVQLSVCCSVVVDCDPSNVVSVVSNVVSVVVNVVSVVVSLVVNLVSDDPVRNVSSVVSSVCSVVVSVD/DDPVLLVVLLVVLVVLLVVLCVLVVVPVDPCPVPLVNLLVCCCVPPFPDDPVLVVVLVVLVVVLVVVLVVLSVQLVVLSVQLSVVCVVVVDCDPSNVVSSVSNVVSSVVNVVSVVVSLVVNLVSDDPVRNVSSVVSSVCSVVVVVD